Protein AF-0000000086706001 (afdb_homodimer)

Secondary structure (DSSP, 8-state):
------------------------EEEEEEEEEE-GGG-EEEEEEEEETTSS-EEEEEE-TTS-EEEEEEE--SSSEEEE-SSSEEEEEETTEEEEEEE-TTS-EEEEEEEEEE-/------------------------EEEEEEEEEE-GGG-EEEEEEEEETTSS-EEEEEE-TTS-EEEEEEE--SSSEEEE-SSSEEEEEETTEEEEEEE-TTS-EEEEEEEEEE-

Radius of gyration: 26.18 Å; Cα contacts (8 Å, |Δi|>4): 467; chains: 2; bounding box: 81×55×90 Å

Organism: NCBI:txid218936

Solvent-accessible surface area (backbone atoms only — not comparable to full-atom values): 13233 Å² total; per-residue (Å²): 132,80,82,79,78,77,78,78,79,78,78,79,78,74,79,64,79,71,74,77,78,77,72,36,58,39,80,51,67,78,43,52,24,42,24,59,95,75,38,47,36,39,40,20,52,35,28,36,70,84,67,64,46,47,33,32,43,38,28,43,73,86,63,54,72,42,57,17,40,56,41,86,56,93,76,66,44,32,24,33,53,83,71,48,46,34,46,39,36,46,93,64,31,32,36,30,36,31,48,45,97,87,71,45,80,38,79,74,42,47,72,21,34,56,111,133,78,82,80,80,76,78,79,80,76,77,79,77,74,79,65,81,70,74,76,77,76,72,38,58,39,80,51,67,78,43,50,23,43,24,60,95,74,38,46,35,38,39,19,52,34,30,35,70,82,68,66,46,46,33,32,42,39,26,43,75,87,63,53,73,42,59,19,42,56,40,86,56,92,75,65,44,31,25,34,52,85,71,48,46,34,44,38,37,47,91,65,30,32,35,30,36,30,48,43,97,85,72,45,79,40,80,74,42,46,73,20,33,56,112

InterPro domains:
  IPR018660 C-type lysozyme inhibitor [PF09864] (33-104)
  IPR036328 C-type lysozyme inhibitor superfamily [G3DSA:2.40.128.200] (28-114)
  IPR036328 C-type lysozyme inhibitor superfamily [SSF141488] (29-113)

Nearest PDB structures (foldseek):
  3k44-assembly1_A  TM=3.406E-01  e=3.104E-01  Drosophila melanogaster
  3q02-assembly3_B  TM=6.286E-01  e=2.304E+00  Homo sapiens
  3cvm-assembly2_B  TM=2.948E-01  e=2.499E-01  unclassified
  3r4l-assembly1_A  TM=5.088E-01  e=1.494E+00  Homo sapiens
  4ic0-assembly2_B  TM=5.027E-01  e=1.855E+00  Homo sapiens

Foldseek 3Di:
DPPPPPPPPPPPPPPPPPPPPDKDKDWFDWWWWAFPPRWIKIKTWMAIPVRPWIWIWIQGSVGDTDIFTWDDDDAATWTHPVAFKIWGDDDQWTFMWTQDPVRDIDTPTPTIGTD/DPPPPPPPPPPPPPPPPPPPPDKDKDWFDWWWWAFPPRWIKIKTWMAIPVRPWIWIWIQGSVGDTDIFTWDDDDAATWTHPVAFKIWGDDDQWTFMWTQDPVRDIDTPTPTIGTD

Sequence (230 aa):
MKPALLLLAGSALLAGCQPQDALTVQGGDPITYLCDQQAKVTVRYFSLSDDSLHFVKLTLPDGTPHTLPQVVSASGARFSDLQQLVWWNKGDGGFVEQLDDDGEWQILLDNCRQEMKPALLLLAGSALLAGCQPQDALTVQGGDPITYLCDQQAKVTVRYFSLSDDSLHFVKLTLPDGTPHTLPQVVSASGARFSDLQQLVWWNKGDGGFVEQLDDDGEWQILLDNCRQE

pLDDT: mean 88.94, std 17.05, range [42.41, 98.88]

Structure (mmCIF, N/CA/C/O backbone):
data_AF-0000000086706001-model_v1
#
loop_
_entity.id
_entity.type
_entity.pdbx_description
1 polymer 'C-type lysozyme inhibitor domain-containing protein'
#
loop_
_atom_site.group_PDB
_atom_site.id
_atom_site.type_symbol
_atom_site.label_atom_id
_atom_site.label_alt_id
_atom_site.label_comp_id
_atom_site.label_asym_id
_atom_site.label_entity_id
_atom_site.label_seq_id
_atom_site.pdbx_PDB_ins_code
_atom_site.Cartn_x
_atom_site.Cartn_y
_atom_site.Cartn_z
_atom_site.occupancy
_atom_site.B_iso_or_equiv
_atom_site.auth_seq_id
_atom_site.auth_comp_id
_atom_site.auth_asym_id
_atom_site.auth_atom_id
_atom_site.pdbx_PDB_model_num
ATOM 1 N N . MET A 1 1 ? 50.031 25.203 50.25 1 44.06 1 MET A N 1
ATOM 2 C CA . MET A 1 1 ? 49.156 24.219 49.625 1 44.06 1 MET A CA 1
ATOM 3 C C . MET A 1 1 ? 48.5 24.828 48.375 1 44.06 1 MET A C 1
ATOM 5 O O . MET A 1 1 ? 47.844 25.875 48.469 1 44.06 1 MET A O 1
ATOM 9 N N . LYS A 1 2 ? 49.219 24.734 47.219 1 57.81 2 LYS A N 1
ATOM 10 C CA . LYS A 1 2 ? 48.781 25.312 45.938 1 57.81 2 LYS A CA 1
ATOM 11 C C . LYS A 1 2 ? 47.406 24.828 45.562 1 57.81 2 LYS A C 1
ATOM 13 O O . LYS A 1 2 ? 47.062 23.656 45.719 1 57.81 2 LYS A O 1
ATOM 18 N N . PRO A 1 3 ? 46.375 25.734 45.438 1 59.19 3 PRO A N 1
ATOM 19 C CA . PRO A 1 3 ? 45 25.359 45.062 1 59.19 3 PRO A CA 1
ATOM 20 C C . PRO A 1 3 ? 44.969 24.609 43.719 1 59.19 3 PRO A C 1
ATOM 22 O O . PRO A 1 3 ? 45.75 24.906 42.812 1 59.19 3 PRO A O 1
ATOM 25 N N . ALA A 1 4 ? 44.781 23.219 43.719 1 57.34 4 ALA A N 1
ATOM 26 C CA . ALA A 1 4 ? 44.5 22.375 42.562 1 57.34 4 ALA A CA 1
ATOM 27 C C . ALA A 1 4 ? 43.281 22.875 41.781 1 57.34 4 ALA A C 1
ATOM 29 O O . ALA A 1 4 ? 42.188 23.047 42.375 1 57.34 4 ALA A O 1
ATOM 30 N N . LEU A 1 5 ? 43.5 23.797 40.844 1 55.88 5 LEU A N 1
ATOM 31 C CA . LEU A 1 5 ? 42.469 24.234 39.906 1 55.88 5 LEU A CA 1
ATOM 32 C C . LEU A 1 5 ? 41.844 23.047 39.188 1 55.88 5 LEU A C 1
ATOM 34 O O . LEU A 1 5 ? 42.531 22.297 38.5 1 55.88 5 LEU A O 1
ATOM 38 N N . LEU A 1 6 ? 40.875 22.391 39.781 1 53.28 6 LEU A N 1
ATOM 39 C CA . LEU A 1 6 ? 40.094 21.344 39.125 1 53.28 6 LEU A CA 1
ATOM 40 C C . LEU A 1 6 ? 39.438 21.891 37.844 1 53.28 6 LEU A C 1
ATOM 42 O O . LEU A 1 6 ? 38.625 22.812 37.906 1 53.28 6 LEU A O 1
ATOM 46 N N . LEU A 1 7 ? 40.094 21.781 36.719 1 53.25 7 LEU A N 1
ATOM 47 C CA . LEU A 1 7 ? 39.531 22.078 35.406 1 53.25 7 LEU A CA 1
ATOM 48 C C . LEU A 1 7 ? 38.312 21.219 35.125 1 53.25 7 LEU A C 1
ATOM 50 O O . LEU A 1 7 ? 38.375 19.984 35.156 1 53.25 7 LEU A O 1
ATOM 54 N N . LEU A 1 8 ? 37.094 21.719 35.469 1 54.72 8 LEU A N 1
ATOM 55 C CA . LEU A 1 8 ? 35.844 21.125 35.062 1 54.72 8 LEU A CA 1
ATOM 56 C C . LEU A 1 8 ? 35.688 21.109 33.562 1 54.72 8 LEU A C 1
ATOM 58 O O . LEU A 1 8 ? 35.594 22.172 32.906 1 54.72 8 LEU A O 1
ATOM 62 N N . ALA A 1 9 ? 36.219 20.125 32.812 1 54.41 9 ALA A N 1
ATOM 63 C CA . ALA A 1 9 ? 35.969 19.922 31.391 1 54.41 9 ALA A CA 1
ATOM 64 C C . ALA A 1 9 ? 34.469 19.719 31.109 1 54.41 9 ALA A C 1
ATOM 66 O O . ALA A 1 9 ? 33.875 18.781 31.625 1 54.41 9 ALA A O 1
ATOM 67 N N . GLY A 1 10 ? 33.625 20.766 30.812 1 50.59 10 GLY A N 1
ATOM 68 C CA . GLY A 1 10 ? 32.25 20.672 30.359 1 50.59 10 GLY A CA 1
ATOM 69 C C . GLY A 1 10 ? 32.094 19.859 29.094 1 50.59 10 GLY A C 1
ATOM 70 O O . GLY A 1 10 ? 32.719 20.156 28.062 1 50.59 10 GLY A O 1
ATOM 71 N N . SER A 1 11 ? 31.781 18.578 29.125 1 54 11 SER A N 1
ATOM 72 C CA . SER A 1 11 ? 31.453 17.766 27.953 1 54 11 SER A CA 1
ATOM 73 C C . SER A 1 11 ? 30.281 18.359 27.172 1 54 11 SER A C 1
ATOM 75 O O . SER A 1 11 ? 29.172 18.453 27.688 1 54 11 SER A O 1
ATOM 77 N N . ALA A 1 12 ? 30.453 19.234 26.141 1 52.34 12 ALA A N 1
ATOM 78 C CA . ALA A 1 12 ? 29.406 19.672 25.219 1 52.34 12 ALA A CA 1
ATOM 79 C C . ALA A 1 12 ? 28.734 18.469 24.562 1 52.34 12 ALA A C 1
ATOM 81 O O . ALA A 1 12 ? 29.375 17.734 23.797 1 52.34 12 ALA A O 1
ATOM 82 N N . LEU A 1 13 ? 27.688 17.891 25.125 1 51.66 13 LEU A N 1
ATOM 83 C CA . LEU A 1 13 ? 26.844 16.922 24.422 1 51.66 13 LEU A CA 1
ATOM 84 C C . LEU A 1 13 ? 26.312 17.516 23.109 1 51.66 13 LEU A C 1
ATOM 86 O O . LEU A 1 13 ? 25.516 18.453 23.125 1 51.66 13 LEU A O 1
ATOM 90 N N . LEU A 1 14 ? 27.062 17.547 22.062 1 50.88 14 LEU A N 1
ATOM 91 C CA . LEU A 1 14 ? 26.531 17.828 20.734 1 50.88 14 LEU A CA 1
ATOM 92 C C . LEU A 1 14 ? 25.281 17 20.453 1 50.88 14 LEU A C 1
ATOM 94 O O . LEU A 1 14 ? 25.344 15.773 20.375 1 50.88 14 LEU A O 1
ATOM 98 N N . ALA A 1 15 ? 24.078 17.406 20.891 1 51.91 15 ALA A N 1
ATOM 99 C CA . ALA A 1 15 ? 22.844 16.844 20.344 1 51.91 15 ALA A CA 1
ATOM 100 C C . ALA A 1 15 ? 22.922 16.734 18.812 1 51.91 15 ALA A C 1
ATOM 102 O O . ALA A 1 15 ? 22.766 17.719 18.109 1 51.91 15 ALA A O 1
ATOM 103 N N . GLY A 1 16 ? 23.812 15.961 18.266 1 47.72 16 GLY A N 1
ATOM 104 C CA . GLY A 1 16 ? 23.781 15.734 16.844 1 47.72 16 GLY A CA 1
ATOM 105 C C . GLY A 1 16 ? 22.391 15.477 16.297 1 47.72 16 GLY A C 1
ATOM 106 O O . GLY A 1 16 ? 21.547 14.93 17.016 1 47.72 16 GLY A O 1
ATOM 107 N N . CYS A 1 17 ? 21.75 16.297 15.547 1 49.5 17 CYS A N 1
ATOM 108 C CA . CYS A 1 17 ? 20.625 15.945 14.688 1 49.5 17 CYS A CA 1
ATOM 109 C C . CYS A 1 17 ? 20.75 14.508 14.203 1 49.5 17 CYS A C 1
ATOM 111 O O . CYS A 1 17 ? 21.641 14.188 13.406 1 49.5 17 CYS A O 1
ATOM 113 N N . GLN A 1 18 ? 20.516 13.453 14.953 1 50.72 18 GLN A N 1
ATOM 114 C CA . GLN A 1 18 ? 20.484 12.102 14.391 1 50.72 18 GLN A CA 1
ATOM 115 C C . GLN A 1 18 ? 19.625 12.047 13.133 1 50.72 18 GLN A C 1
ATOM 117 O O . GLN A 1 18 ? 18.453 12.453 13.156 1 50.72 18 GLN A O 1
ATOM 122 N N . PRO A 1 19 ? 20.219 12.055 11.953 1 52.72 19 PRO A N 1
ATOM 123 C CA . PRO A 1 19 ? 19.406 11.891 10.734 1 52.72 19 PRO A CA 1
ATOM 124 C C . PRO A 1 19 ? 18.297 10.859 10.898 1 52.72 19 PRO A C 1
ATOM 126 O O . PRO A 1 19 ? 18.516 9.805 11.508 1 52.72 19 PRO A O 1
ATOM 129 N N . GLN A 1 20 ? 17.031 11.242 11.062 1 61.53 20 GLN A N 1
ATOM 130 C CA . GLN A 1 20 ? 15.953 10.258 11.008 1 61.53 20 GLN A CA 1
ATOM 131 C C . GLN A 1 20 ? 16.266 9.156 10 1 61.53 20 GLN A C 1
ATOM 133 O O . GLN A 1 20 ? 16.656 9.445 8.859 1 61.53 20 GLN A O 1
ATOM 138 N N . ASP A 1 21 ? 16.625 7.957 10.5 1 76.25 21 ASP A N 1
ATOM 139 C CA . ASP A 1 21 ? 16.938 6.828 9.625 1 76.25 21 ASP A CA 1
ATOM 140 C C . ASP A 1 21 ? 15.992 6.797 8.43 1 76.25 21 ASP A C 1
ATOM 142 O O . ASP A 1 21 ? 14.773 6.961 8.578 1 76.25 21 ASP A O 1
ATOM 146 N N . ALA A 1 22 ? 16.547 6.734 7.223 1 91.25 22 ALA A N 1
ATOM 147 C CA . ALA A 1 22 ? 15.812 6.68 5.965 1 91.25 22 ALA A CA 1
ATOM 148 C C . ALA A 1 22 ? 14.875 5.477 5.93 1 91.25 22 ALA A C 1
ATOM 150 O O . ALA A 1 22 ? 15.195 4.414 6.465 1 91.25 22 ALA A O 1
ATOM 151 N N . LEU A 1 23 ? 13.695 5.676 5.531 1 97.12 23 LEU A N 1
ATOM 152 C CA . LEU A 1 23 ? 12.719 4.609 5.328 1 97.12 23 LEU A CA 1
ATOM 153 C C . LEU A 1 23 ? 13.227 3.588 4.316 1 97.12 23 LEU A C 1
ATOM 155 O O . LEU A 1 23 ? 13.672 3.957 3.229 1 97.12 23 LEU A O 1
ATOM 159 N N . THR A 1 24 ? 13.234 2.309 4.734 1 98 24 THR A N 1
ATOM 160 C CA . THR A 1 24 ? 13.711 1.264 3.838 1 98 24 THR A CA 1
ATOM 161 C C . THR A 1 24 ? 12.695 0.131 3.734 1 98 24 THR A C 1
ATOM 163 O O . THR A 1 24 ? 11.688 0.125 4.449 1 98 24 THR A O 1
ATOM 166 N N . VAL A 1 25 ? 12.969 -0.775 2.764 1 98.56 25 VAL A N 1
ATOM 167 C CA . VAL A 1 25 ? 12.148 -1.966 2.562 1 98.56 25 VAL A CA 1
ATOM 168 C C . VAL A 1 25 ? 12.844 -3.182 3.166 1 98.56 25 VAL A C 1
ATOM 170 O O . VAL A 1 25 ? 14.055 -3.344 3.023 1 98.56 25 VAL A O 1
ATOM 173 N N . GLN A 1 26 ? 12 -4 3.893 1 98.44 26 GLN A N 1
ATOM 174 C CA . GLN A 1 26 ? 12.484 -5.238 4.492 1 98.44 26 GLN A CA 1
ATOM 175 C C . GLN A 1 26 ? 11.75 -6.449 3.926 1 98.44 26 GLN A C 1
ATOM 177 O O . GLN A 1 26 ? 10.633 -6.328 3.426 1 98.44 26 GLN A O 1
ATOM 182 N N . GLY A 1 27 ? 12.461 -7.656 4.027 1 98.44 27 GLY A N 1
ATOM 183 C CA . GLY A 1 27 ? 11.852 -8.883 3.539 1 98.44 27 GLY A CA 1
ATOM 184 C C . GLY A 1 27 ? 12.109 -9.133 2.064 1 98.44 27 GLY A C 1
ATOM 185 O O . GLY A 1 27 ? 13.094 -8.648 1.506 1 98.44 27 GLY A O 1
ATOM 186 N N . GLY A 1 28 ? 11.289 -10.078 1.548 1 98.12 28 GLY A N 1
ATOM 187 C CA . GLY A 1 28 ? 11.359 -10.25 0.105 1 98.12 28 GLY A CA 1
ATOM 188 C C . GLY A 1 28 ? 11.836 -11.625 -0.313 1 98.12 28 GLY A C 1
ATOM 189 O O . GLY A 1 28 ? 12.031 -11.883 -1.503 1 98.12 28 GLY A O 1
ATOM 190 N N . ASP A 1 29 ? 12.109 -12.523 0.657 1 97.81 29 ASP A N 1
ATOM 191 C CA . ASP A 1 29 ? 12.438 -13.883 0.258 1 97.81 29 ASP A CA 1
ATOM 192 C C . ASP A 1 29 ? 11.258 -14.547 -0.447 1 97.81 29 ASP A C 1
ATOM 194 O O . ASP A 1 29 ? 10.125 -14.484 0.036 1 97.81 29 ASP A O 1
ATOM 198 N N . PRO A 1 30 ? 11.562 -15.188 -1.509 1 97.88 30 PRO A N 1
ATOM 199 C CA . PRO A 1 30 ? 10.453 -15.797 -2.246 1 97.88 30 PRO A CA 1
ATOM 200 C C . PRO A 1 30 ? 9.906 -17.047 -1.555 1 97.88 30 PRO A C 1
ATOM 202 O O . PRO A 1 30 ? 10.672 -17.859 -1.028 1 97.88 30 PRO A O 1
ATOM 205 N N . ILE A 1 31 ? 8.594 -17.188 -1.479 1 98.62 31 ILE A N 1
ATOM 206 C CA . ILE A 1 31 ? 7.875 -18.375 -1.042 1 98.62 31 ILE A CA 1
ATOM 207 C C . ILE A 1 31 ? 6.996 -18.891 -2.178 1 98.62 31 ILE A C 1
ATOM 209 O O . ILE A 1 31 ? 6.207 -18.141 -2.752 1 98.62 31 ILE A O 1
ATOM 213 N N . THR A 1 32 ? 7.16 -20.109 -2.504 1 98.62 32 THR A N 1
ATOM 214 C CA . THR A 1 32 ? 6.371 -20.703 -3.574 1 98.62 32 THR A CA 1
ATOM 215 C C . THR A 1 32 ? 5.227 -21.547 -3.002 1 98.62 32 THR A C 1
ATOM 217 O O . THR A 1 32 ? 5.41 -22.281 -2.029 1 98.62 32 THR A O 1
ATOM 220 N N . TYR A 1 33 ? 4.098 -21.359 -3.576 1 98.75 33 TYR A N 1
ATOM 221 C CA . TYR A 1 33 ? 2.902 -22.125 -3.238 1 98.75 33 TYR A CA 1
ATOM 222 C C . TYR A 1 33 ? 2.455 -22.984 -4.414 1 98.75 33 TYR A C 1
ATOM 224 O O . TYR A 1 33 ? 2.475 -22.531 -5.562 1 98.75 33 TYR A O 1
ATOM 232 N N . LEU A 1 34 ? 2.086 -24.172 -4.105 1 98.81 34 LEU A N 1
ATOM 233 C CA . LEU A 1 34 ? 1.44 -25.031 -5.082 1 98.81 34 LEU A CA 1
ATOM 234 C C . LEU A 1 34 ? -0.075 -25.016 -4.906 1 98.81 34 LEU A C 1
ATOM 236 O O . LEU A 1 34 ? -0.577 -25.203 -3.793 1 98.81 34 LEU A O 1
ATOM 240 N N . CYS A 1 35 ? -0.681 -24.781 -6.066 1 98.75 35 CYS A N 1
ATOM 241 C CA . CYS A 1 35 ? -2.135 -24.672 -6.062 1 98.75 35 CYS A CA 1
ATOM 242 C C . CYS A 1 35 ? -2.779 -25.812 -6.84 1 98.75 35 CYS A C 1
ATOM 244 O O . CYS A 1 35 ? -2.086 -26.719 -7.309 1 98.75 35 CYS A O 1
ATOM 246 N N . ASP A 1 36 ? -4.109 -25.734 -6.902 1 98.38 36 ASP A N 1
ATOM 247 C CA . ASP A 1 36 ? -4.82 -26.719 -7.719 1 98.38 36 ASP A CA 1
ATOM 248 C C . ASP A 1 36 ? -4.285 -26.719 -9.148 1 98.38 36 ASP A C 1
ATOM 250 O O . ASP A 1 36 ? -3.779 -25.719 -9.641 1 98.38 36 ASP A O 1
ATOM 254 N N . GLN A 1 37 ? -4.359 -27.922 -9.797 1 96.56 37 GLN A N 1
ATOM 255 C CA . GLN A 1 37 ? -3.955 -28.141 -11.18 1 96.56 37 GLN A CA 1
ATOM 256 C C . GLN A 1 37 ? -2.465 -27.859 -11.367 1 96.56 37 GLN A C 1
ATOM 258 O O . GLN A 1 37 ? -2.039 -27.406 -12.43 1 96.56 37 GLN A O 1
ATOM 263 N N . GLN A 1 38 ? -1.726 -27.875 -10.312 1 97.06 38 GLN A N 1
ATOM 264 C CA . GLN A 1 38 ? -0.269 -27.781 -10.289 1 97.06 38 GLN A CA 1
ATOM 265 C C . GLN A 1 38 ? 0.203 -26.375 -10.625 1 97.06 38 GLN A C 1
ATOM 267 O O . GLN A 1 38 ? 1.362 -26.172 -10.992 1 97.06 38 GLN A O 1
ATOM 272 N N . ALA A 1 39 ? -0.702 -25.469 -10.477 1 98 39 ALA A N 1
ATOM 273 C CA . ALA A 1 39 ? -0.297 -24.078 -10.68 1 98 39 ALA A CA 1
ATOM 274 C C . ALA A 1 39 ? 0.607 -23.594 -9.547 1 98 39 ALA A C 1
ATOM 276 O O . ALA A 1 39 ? 0.439 -24 -8.398 1 98 39 ALA A O 1
ATOM 277 N N . LYS A 1 40 ? 1.575 -22.719 -9.898 1 98.12 40 LYS A N 1
ATOM 278 C CA . LYS A 1 40 ? 2.488 -22.172 -8.898 1 98.12 40 LYS A CA 1
ATOM 279 C C . LYS A 1 40 ? 2.342 -20.656 -8.773 1 98.12 40 LYS A C 1
ATOM 281 O O . LYS A 1 40 ? 2.186 -19.969 -9.781 1 98.12 40 LYS A O 1
ATOM 286 N N . VAL A 1 41 ? 2.299 -20.266 -7.559 1 98.06 41 VAL A N 1
ATOM 287 C CA . VAL A 1 41 ? 2.389 -18.828 -7.281 1 98.06 41 VAL A CA 1
ATOM 288 C C . VAL A 1 41 ? 3.58 -18.547 -6.367 1 98.06 41 VAL A C 1
ATOM 290 O O . VAL A 1 41 ? 3.85 -19.328 -5.441 1 98.06 41 VAL A O 1
ATOM 293 N N . THR A 1 42 ? 4.328 -17.547 -6.703 1 98.56 42 THR A N 1
ATOM 294 C CA . THR A 1 42 ? 5.414 -17.109 -5.836 1 98.56 42 THR A CA 1
ATOM 295 C C . THR A 1 42 ? 5.066 -15.781 -5.172 1 98.56 42 THR A C 1
ATOM 297 O O . THR A 1 42 ? 4.598 -14.852 -5.836 1 98.56 42 THR A O 1
ATOM 300 N N . VAL A 1 43 ? 5.219 -15.75 -3.846 1 98.75 43 VAL A N 1
ATOM 301 C CA . VAL A 1 43 ? 4.906 -14.547 -3.078 1 98.75 43 VAL A CA 1
ATOM 302 C C . VAL A 1 43 ? 6.148 -14.078 -2.32 1 98.75 43 VAL A C 1
ATOM 304 O O . VAL A 1 43 ? 6.832 -14.883 -1.682 1 98.75 43 VAL A O 1
ATOM 307 N N . ARG A 1 44 ? 6.461 -12.812 -2.455 1 98.75 44 ARG A N 1
ATOM 308 C CA . ARG A 1 44 ? 7.465 -12.148 -1.632 1 98.75 44 ARG A CA 1
ATOM 309 C C . ARG A 1 44 ? 6.824 -11.141 -0.687 1 98.75 44 ARG A C 1
ATOM 311 O O . ARG A 1 44 ? 6.137 -10.219 -1.13 1 98.75 44 ARG A O 1
ATOM 318 N N . TYR A 1 45 ? 7.023 -11.391 0.568 1 98.69 45 TYR A N 1
ATOM 319 C CA . TYR A 1 45 ? 6.445 -10.531 1.597 1 98.69 45 TYR A CA 1
ATOM 320 C C . TYR A 1 45 ? 7.422 -9.438 2.004 1 98.69 45 TYR A C 1
ATOM 322 O O . TYR A 1 45 ? 8.586 -9.711 2.293 1 98.69 45 TYR A O 1
ATOM 330 N N . PHE A 1 46 ? 6.859 -8.18 2.018 1 98.81 46 PHE A N 1
ATOM 331 C CA . PHE A 1 46 ? 7.676 -7.027 2.371 1 98.81 46 PHE A CA 1
ATOM 332 C C . PHE A 1 46 ? 7 -6.195 3.455 1 98.81 46 PHE A C 1
ATOM 334 O O . PHE A 1 46 ? 5.789 -6.309 3.664 1 98.81 46 PHE A O 1
ATOM 341 N N . SER A 1 47 ? 7.809 -5.426 4.105 1 98.69 47 SER A N 1
ATOM 342 C CA . SER A 1 47 ? 7.336 -4.348 4.969 1 98.69 47 SER A CA 1
ATOM 343 C C . SER A 1 47 ? 8.266 -3.141 4.902 1 98.69 47 SER A C 1
ATOM 345 O O . SER A 1 47 ? 9.438 -3.268 4.535 1 98.69 47 SER A O 1
ATOM 347 N N . LEU A 1 48 ? 7.703 -1.983 5.16 1 98.56 48 LEU A N 1
ATOM 348 C CA . LEU A 1 48 ? 8.57 -0.844 5.445 1 98.56 48 LEU A CA 1
ATOM 349 C C . LEU A 1 48 ? 9.297 -1.03 6.77 1 98.56 48 LEU A C 1
ATOM 351 O O . LEU A 1 48 ? 8.797 -1.717 7.664 1 98.56 48 LEU A O 1
ATOM 355 N N . SER A 1 49 ? 10.438 -0.357 6.938 1 98.19 49 SER A N 1
ATOM 356 C CA . SER A 1 49 ? 11.305 -0.535 8.094 1 98.19 49 SER A CA 1
ATOM 357 C C . SER A 1 49 ? 10.625 -0.061 9.375 1 98.19 49 SER A C 1
ATOM 359 O O . SER A 1 49 ? 10.984 -0.496 10.469 1 98.19 49 SER A O 1
ATOM 361 N N . ASP A 1 50 ? 9.656 0.856 9.289 1 97.69 50 ASP A N 1
ATOM 362 C CA . ASP A 1 50 ? 8.953 1.348 10.469 1 97.69 50 ASP A CA 1
ATOM 363 C C . ASP A 1 50 ? 7.656 0.58 10.703 1 97.69 50 ASP A C 1
ATOM 365 O O . ASP A 1 50 ? 6.844 0.966 11.547 1 97.69 50 ASP A O 1
ATOM 369 N N . ASP A 1 51 ? 7.363 -0.486 9.945 1 97.88 51 ASP A N 1
ATOM 370 C CA . ASP A 1 51 ? 6.258 -1.432 10.07 1 97.88 51 ASP A CA 1
ATOM 371 C C . ASP A 1 51 ? 4.926 -0.764 9.742 1 97.88 51 ASP A C 1
ATOM 373 O O . ASP A 1 51 ? 3.867 -1.24 10.156 1 97.88 51 ASP A O 1
ATOM 377 N N . SER A 1 52 ? 4.902 0.362 9.016 1 97.38 52 SER A N 1
ATOM 378 C CA . SER A 1 52 ? 3.682 1.128 8.789 1 97.38 52 SER A CA 1
ATOM 379 C C . SER A 1 52 ? 2.945 0.635 7.547 1 97.38 52 SER A C 1
ATOM 381 O O . SER A 1 52 ? 1.781 0.979 7.332 1 97.38 52 SER A O 1
ATOM 383 N N . LEU A 1 53 ? 3.582 -0.171 6.754 1 98.25 53 LEU A N 1
ATOM 384 C CA . LEU A 1 53 ? 2.986 -0.71 5.535 1 98.25 53 LEU A CA 1
ATOM 385 C C . LEU A 1 53 ? 3.59 -2.066 5.191 1 98.25 53 LEU A C 1
ATOM 387 O O . LEU A 1 53 ? 4.812 -2.211 5.141 1 98.25 53 LEU A O 1
ATOM 391 N N . HIS A 1 54 ? 2.715 -3.025 5.004 1 98.56 54 HIS A N 1
ATOM 392 C CA . HIS A 1 54 ? 3.061 -4.344 4.48 1 98.56 54 HIS A CA 1
ATOM 393 C C . HIS A 1 54 ? 2.518 -4.535 3.07 1 98.56 54 HIS A C 1
ATOM 395 O O . HIS A 1 54 ? 1.46 -4.004 2.729 1 98.56 54 HIS A O 1
ATOM 401 N N . PHE A 1 55 ? 3.275 -5.227 2.256 1 98.75 55 PHE A N 1
ATOM 402 C CA . PHE A 1 55 ? 2.842 -5.527 0.897 1 98.75 55 PHE A CA 1
ATOM 403 C C . PHE A 1 55 ? 3.504 -6.801 0.387 1 98.75 55 PHE A C 1
ATOM 405 O O . PHE A 1 55 ? 4.418 -7.328 1.022 1 98.75 55 PHE A O 1
ATOM 412 N N . VAL A 1 56 ? 2.984 -7.297 -0.738 1 98.88 56 VAL A N 1
ATOM 413 C CA . VAL A 1 56 ? 3.6 -8.469 -1.356 1 98.88 56 VAL A CA 1
ATOM 414 C C . VAL A 1 56 ? 3.855 -8.195 -2.838 1 98.88 56 VAL A C 1
ATOM 416 O O . VAL A 1 56 ? 3.219 -7.324 -3.434 1 98.88 56 VAL A O 1
ATOM 419 N N . LYS A 1 57 ? 4.844 -8.82 -3.357 1 98.62 57 LYS A N 1
ATOM 420 C CA . LYS A 1 57 ? 4.922 -9.086 -4.793 1 98.62 57 LYS A CA 1
ATOM 421 C C . LYS A 1 57 ? 4.453 -10.5 -5.113 1 98.62 57 LYS A C 1
ATOM 423 O O . LYS A 1 57 ? 5.074 -11.477 -4.695 1 98.62 57 LYS A O 1
ATOM 428 N N . LEU A 1 58 ? 3.342 -10.555 -5.812 1 98.75 58 LEU A N 1
ATOM 429 C CA . LEU A 1 58 ? 2.701 -11.797 -6.223 1 98.75 58 LEU A CA 1
ATOM 430 C C . LEU A 1 58 ? 3.018 -12.117 -7.684 1 98.75 58 LEU A C 1
ATOM 432 O O . LEU A 1 58 ? 2.721 -11.32 -8.57 1 98.75 58 LEU A O 1
ATOM 436 N N . THR A 1 59 ? 3.672 -13.219 -7.941 1 98.38 59 THR A N 1
ATOM 437 C CA . THR A 1 59 ? 3.92 -13.68 -9.305 1 98.38 59 THR A CA 1
ATOM 438 C C . THR A 1 59 ? 3.006 -14.852 -9.648 1 98.38 59 THR A C 1
ATOM 440 O O . THR A 1 59 ? 3.08 -15.906 -9.023 1 98.38 59 THR A O 1
ATOM 443 N N . LEU A 1 60 ? 2.199 -14.594 -10.664 1 97.75 60 LEU A N 1
ATOM 444 C CA . LEU A 1 60 ? 1.242 -15.602 -11.102 1 97.75 60 LEU A CA 1
ATOM 445 C C . LEU A 1 60 ? 1.908 -16.609 -12.031 1 97.75 60 LEU A C 1
ATOM 447 O O . LEU A 1 60 ? 3.076 -16.453 -12.398 1 97.75 60 LEU A O 1
ATOM 451 N N . PRO A 1 61 ? 1.168 -17.672 -12.359 1 97.5 61 PRO A N 1
ATOM 452 C CA . PRO A 1 61 ? 1.766 -18.719 -13.188 1 97.5 61 PRO A CA 1
ATOM 453 C C . PRO A 1 61 ? 2.277 -18.203 -14.531 1 97.5 61 PRO A C 1
ATOM 455 O O . PRO A 1 61 ? 3.234 -18.75 -15.086 1 97.5 61 PRO A O 1
ATOM 458 N N . ASP A 1 62 ? 1.729 -17.125 -15.016 1 95.62 62 ASP A N 1
ATOM 459 C CA . ASP A 1 62 ? 2.143 -16.578 -16.297 1 95.62 62 ASP A CA 1
ATOM 460 C C . ASP A 1 62 ? 3.398 -15.719 -16.156 1 95.62 62 ASP A C 1
ATOM 462 O O . ASP A 1 62 ? 3.898 -15.164 -17.141 1 95.62 62 ASP A O 1
ATOM 466 N N . GLY A 1 63 ? 3.852 -15.523 -14.984 1 95.81 63 GLY A N 1
ATOM 467 C CA . GLY A 1 63 ? 5.098 -14.82 -14.742 1 95.81 63 GLY A CA 1
ATOM 468 C C . GLY A 1 63 ? 4.898 -13.352 -14.422 1 95.81 63 GLY A C 1
ATOM 469 O O . GLY A 1 63 ? 5.855 -12.648 -14.094 1 95.81 63 GLY A O 1
ATOM 470 N N . THR A 1 64 ? 3.666 -12.898 -14.43 1 91.88 64 THR A N 1
ATOM 471 C CA . THR A 1 64 ? 3.395 -11.477 -14.227 1 91.88 64 THR A CA 1
ATOM 472 C C . THR A 1 64 ? 3.453 -11.125 -12.742 1 91.88 64 THR A C 1
ATOM 474 O O . THR A 1 64 ? 2.729 -11.703 -11.93 1 91.88 64 THR A O 1
ATOM 477 N N . PRO A 1 65 ? 4.297 -10.18 -12.398 1 95.31 65 PRO A N 1
ATOM 478 C CA . PRO A 1 65 ? 4.312 -9.75 -11 1 95.31 65 PRO A CA 1
ATOM 479 C C . PRO A 1 65 ? 3.277 -8.664 -10.703 1 95.31 65 PRO A C 1
ATOM 481 O O . PRO A 1 65 ? 3.027 -7.797 -11.547 1 95.31 65 PRO A O 1
ATOM 484 N N . HIS A 1 66 ? 2.701 -8.758 -9.539 1 97.94 66 HIS A N 1
ATOM 485 C CA . HIS A 1 66 ? 1.775 -7.762 -9.008 1 97.94 66 HIS A CA 1
ATOM 486 C C . HIS A 1 66 ? 2.178 -7.328 -7.598 1 97.94 66 HIS A C 1
ATOM 488 O O . HIS A 1 66 ? 2.418 -8.172 -6.73 1 97.94 66 HIS A O 1
ATOM 494 N N . THR A 1 67 ? 2.311 -6.008 -7.367 1 98.5 67 THR A N 1
ATOM 495 C CA . THR A 1 67 ? 2.539 -5.488 -6.02 1 98.5 67 THR A CA 1
ATOM 496 C C . THR A 1 67 ? 1.218 -5.137 -5.344 1 98.5 67 THR A C 1
ATOM 498 O O . THR A 1 67 ? 0.428 -4.359 -5.883 1 98.5 67 THR A O 1
ATOM 501 N N . LEU A 1 68 ? 0.953 -5.758 -4.23 1 98.69 68 LEU A N 1
ATOM 502 C CA . LEU A 1 68 ? -0.315 -5.621 -3.521 1 98.69 68 LEU A CA 1
ATOM 503 C C . LEU A 1 68 ? -0.086 -5.184 -2.078 1 98.69 68 LEU A C 1
ATOM 505 O O . LEU A 1 68 ? 0.508 -5.922 -1.289 1 98.69 68 LEU A O 1
ATOM 509 N N . PRO A 1 69 ? -0.578 -3.986 -1.701 1 98.5 69 PRO A N 1
ATOM 510 C CA . PRO A 1 69 ? -0.525 -3.621 -0.284 1 98.5 69 PRO A CA 1
ATOM 511 C C . PRO A 1 69 ? -1.486 -4.441 0.573 1 98.5 69 PRO A C 1
ATOM 513 O O . PRO A 1 69 ? -2.492 -4.945 0.067 1 98.5 69 PRO A O 1
ATOM 516 N N . GLN A 1 70 ? -1.061 -4.578 1.863 1 97.81 70 GLN A N 1
ATOM 517 C CA . GLN A 1 70 ? -1.943 -5.254 2.807 1 97.81 70 GLN A CA 1
ATOM 518 C C . GLN A 1 70 ? -3.176 -4.406 3.111 1 97.81 70 GLN A C 1
ATOM 520 O O . GLN A 1 70 ? -3.074 -3.191 3.285 1 97.81 70 GLN A O 1
ATOM 525 N N . VAL A 1 71 ? -4.316 -5.062 3.08 1 95.81 71 VAL A N 1
ATOM 526 C CA . VAL A 1 71 ? -5.574 -4.426 3.459 1 95.81 71 VAL A CA 1
ATOM 527 C C . VAL A 1 71 ? -6.211 -5.188 4.617 1 95.81 71 VAL A C 1
ATOM 529 O O . VAL A 1 71 ? -5.75 -6.27 4.984 1 95.81 71 VAL A O 1
ATOM 532 N N . VAL A 1 72 ? -7.191 -4.527 5.199 1 92.62 72 VAL A N 1
ATOM 533 C CA . VAL A 1 72 ? -7.848 -5.082 6.379 1 92.62 72 VAL A CA 1
ATOM 534 C C . VAL A 1 72 ? -8.414 -6.461 6.055 1 92.62 72 VAL A C 1
ATOM 536 O O . VAL A 1 72 ? -8.977 -6.672 4.977 1 92.62 72 VAL A O 1
ATOM 539 N N . SER A 1 73 ? -8.328 -7.277 6.988 1 94.12 73 SER A N 1
ATOM 540 C CA . SER A 1 73 ? -8.883 -8.625 6.879 1 94.12 73 SER A CA 1
ATOM 541 C C . SER A 1 73 ? -9.461 -9.094 8.211 1 94.12 73 SER A C 1
ATOM 543 O O . SER A 1 73 ? -9.125 -8.555 9.266 1 94.12 73 SER A O 1
ATOM 545 N N . ALA A 1 74 ? -10.445 -9.961 8.164 1 88.44 74 ALA A N 1
ATOM 546 C CA . ALA A 1 74 ? -11 -10.531 9.391 1 88.44 74 ALA A CA 1
ATOM 547 C C . ALA A 1 74 ? -10.062 -11.578 9.984 1 88.44 74 ALA A C 1
ATOM 549 O O . ALA A 1 74 ? -9.68 -11.492 11.156 1 88.44 74 ALA A O 1
ATOM 550 N N . SER A 1 75 ? -9.844 -12.609 9.219 1 93.19 75 SER A N 1
ATOM 551 C CA . SER A 1 75 ? -8.93 -13.68 9.594 1 93.19 75 SER A CA 1
ATOM 552 C C . SER A 1 75 ? -7.816 -13.836 8.562 1 93.19 75 SER A C 1
ATOM 554 O O . SER A 1 75 ? -8.039 -13.656 7.367 1 93.19 75 SER A O 1
ATOM 556 N N . GLY A 1 76 ? -6.5 -14.047 9.078 1 96.5 76 GLY A N 1
ATOM 557 C CA . GLY A 1 76 ? -5.371 -14.141 8.164 1 96.5 76 GLY A CA 1
ATOM 558 C C . GLY A 1 76 ? -4.895 -12.781 7.672 1 96.5 76 GLY A C 1
ATOM 559 O O . GLY A 1 76 ? -4.992 -11.789 8.391 1 96.5 76 GLY A O 1
ATOM 560 N N . ALA A 1 77 ? -4.297 -12.852 6.445 1 98.25 77 ALA A N 1
ATOM 561 C CA . ALA A 1 77 ? -3.84 -11.625 5.801 1 98.25 77 ALA A CA 1
ATOM 562 C C . ALA A 1 77 ? -4.379 -11.516 4.375 1 98.25 77 ALA A C 1
ATOM 564 O O . ALA A 1 77 ? -4.551 -12.531 3.695 1 98.25 77 ALA A O 1
ATOM 565 N N . ARG A 1 78 ? -4.691 -10.305 4.027 1 98 78 ARG A N 1
ATOM 566 C CA . ARG A 1 78 ? -5.203 -9.992 2.695 1 98 78 ARG A CA 1
ATOM 567 C C . ARG A 1 78 ? -4.371 -8.898 2.037 1 98 78 ARG A C 1
ATOM 569 O O . ARG A 1 78 ? -4.031 -7.895 2.676 1 98 78 ARG A O 1
ATOM 576 N N . PHE A 1 79 ? -3.936 -9.117 0.815 1 98.5 79 PHE A N 1
ATOM 577 C CA . PHE A 1 79 ? -3.188 -8.148 0.025 1 98.5 79 PHE A CA 1
ATOM 578 C C . PHE A 1 79 ? -3.896 -7.859 -1.293 1 98.5 79 PHE A C 1
ATOM 580 O O . PHE A 1 79 ? -4.246 -8.781 -2.029 1 98.5 79 PHE A O 1
ATOM 587 N N . SER A 1 80 ? -4.078 -6.512 -1.602 1 97.62 80 SER A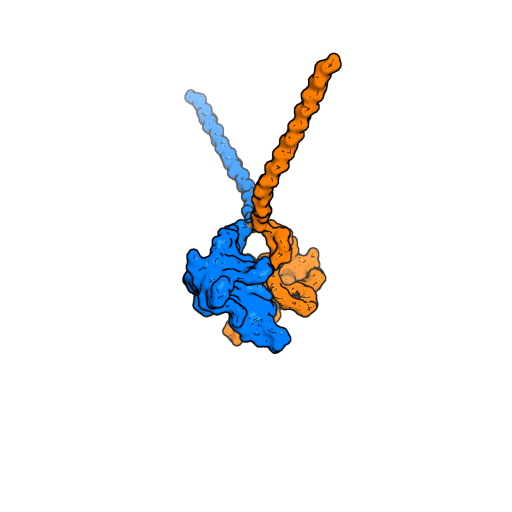 N 1
ATOM 588 C CA . SER A 1 80 ? -4.891 -6.191 -2.77 1 97.62 80 SER A CA 1
ATOM 589 C C . SER A 1 80 ? -4.523 -4.828 -3.342 1 97.62 80 SER A C 1
ATOM 591 O O . SER A 1 80 ? -4.242 -3.889 -2.592 1 97.62 80 SER A O 1
ATOM 593 N N . ASP A 1 81 ? -4.562 -4.723 -4.637 1 93.44 81 ASP A N 1
ATOM 594 C CA . ASP A 1 81 ? -4.465 -3.412 -5.27 1 93.44 81 ASP A CA 1
ATOM 595 C C . ASP A 1 81 ? -5.84 -2.76 -5.395 1 93.44 81 ASP A C 1
ATOM 597 O O . ASP A 1 81 ? -5.965 -1.662 -5.941 1 93.44 81 ASP A O 1
ATOM 601 N N . LEU A 1 82 ? -6.816 -3.396 -4.953 1 83.75 82 LEU A N 1
ATOM 602 C CA . LEU A 1 82 ? -8.219 -2.988 -4.922 1 83.75 82 LEU A CA 1
ATOM 603 C C . LEU A 1 82 ? -8.758 -2.812 -6.336 1 83.75 82 LEU A C 1
ATOM 605 O O . LEU A 1 82 ? -9.836 -2.246 -6.523 1 83.75 82 LEU A O 1
ATOM 609 N N . GLN A 1 83 ? -8.125 -3.314 -7.359 1 89.38 83 GLN A N 1
ATOM 610 C CA . GLN A 1 83 ? -8.555 -3.164 -8.742 1 89.38 83 GLN A CA 1
ATOM 611 C C . GLN A 1 83 ? -8.688 -4.52 -9.43 1 89.38 83 GLN A C 1
ATOM 613 O O . GLN A 1 83 ? -9.688 -4.789 -10.109 1 89.38 83 GLN A O 1
ATOM 618 N N . GLN A 1 84 ? -7.746 -5.359 -9.18 1 92.69 84 GLN A N 1
ATOM 619 C CA . GLN A 1 84 ? -7.715 -6.512 -10.07 1 92.69 84 GLN A CA 1
ATOM 620 C C . GLN A 1 84 ? -7.438 -7.797 -9.297 1 92.69 84 GLN A C 1
ATOM 622 O O . GLN A 1 84 ? -7.914 -8.867 -9.672 1 92.69 84 GLN A O 1
ATOM 627 N N . LEU A 1 85 ? -6.684 -7.746 -8.234 1 96.75 85 LEU A N 1
ATOM 628 C CA . LEU A 1 85 ? -6.148 -8.969 -7.648 1 96.75 85 LEU A CA 1
ATOM 629 C C . LEU A 1 85 ? -6.168 -8.891 -6.125 1 96.75 85 LEU A C 1
ATOM 631 O O . LEU A 1 85 ? -5.918 -7.832 -5.547 1 96.75 85 LEU A O 1
ATOM 635 N N . VAL A 1 86 ? -6.484 -10.031 -5.547 1 97.81 86 VAL A N 1
ATOM 636 C CA . VAL A 1 86 ? -6.344 -10.211 -4.105 1 97.81 86 VAL A CA 1
ATOM 637 C C . VAL A 1 86 ? -5.574 -11.492 -3.812 1 97.81 86 VAL A C 1
ATOM 639 O O . VAL A 1 86 ? -5.875 -12.547 -4.383 1 97.81 86 VAL A O 1
ATOM 642 N N . TRP A 1 87 ? -4.566 -11.422 -2.945 1 98.62 87 TRP A N 1
ATOM 643 C CA . TRP A 1 87 ? -3.922 -12.578 -2.332 1 98.62 87 TRP A CA 1
ATOM 644 C C . TRP A 1 87 ? -4.379 -12.758 -0.889 1 98.62 87 TRP A C 1
ATOM 646 O O . TRP A 1 87 ? -4.137 -11.891 -0.043 1 98.62 87 TRP A O 1
ATOM 656 N N . TRP A 1 88 ? -5.09 -13.883 -0.627 1 98.5 88 TRP A N 1
ATOM 657 C CA . TRP A 1 88 ? -5.469 -14.273 0.727 1 98.5 88 TRP A CA 1
ATOM 658 C C . TRP A 1 88 ? -4.477 -15.281 1.296 1 98.5 88 TRP A C 1
ATOM 660 O O . TRP A 1 88 ? -4.145 -16.281 0.641 1 98.5 88 TRP A O 1
ATOM 670 N N . ASN A 1 89 ? -4.016 -14.984 2.51 1 98.62 89 ASN A N 1
ATOM 671 C CA . ASN A 1 89 ? -3.045 -15.867 3.143 1 98.62 89 ASN A CA 1
ATOM 6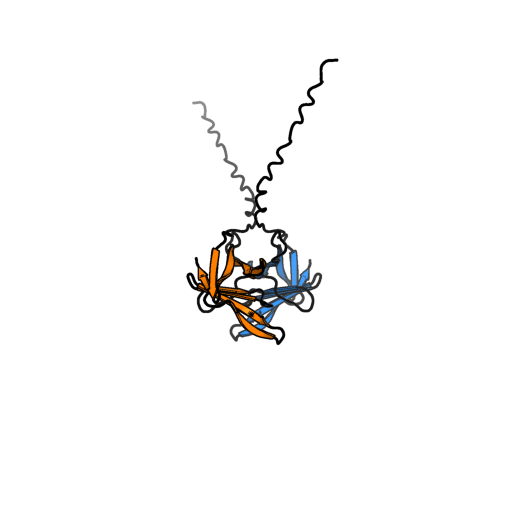72 C C . ASN A 1 89 ? -3.455 -16.234 4.566 1 98.62 89 ASN A C 1
ATOM 674 O O . ASN A 1 89 ? -3.85 -15.352 5.344 1 98.62 89 ASN A O 1
ATOM 678 N N . LYS A 1 90 ? -3.49 -17.422 4.953 1 97.62 90 LYS A N 1
ATOM 679 C CA . LYS A 1 90 ? -3.668 -17.922 6.312 1 97.62 90 LYS A CA 1
ATOM 680 C C . LYS A 1 90 ? -2.738 -19.094 6.59 1 97.62 90 LYS A C 1
ATOM 682 O O . LYS A 1 90 ? -2.861 -20.156 5.969 1 97.62 90 LYS A O 1
ATOM 687 N N . GLY A 1 91 ? -1.841 -18.844 7.617 1 96.62 91 GLY A N 1
ATOM 688 C CA . GLY A 1 91 ? -0.838 -19.875 7.848 1 96.62 91 GLY A CA 1
ATOM 689 C C . GLY A 1 91 ? 0.014 -20.172 6.625 1 96.62 91 GLY A C 1
ATOM 690 O O . GLY A 1 91 ? 0.593 -19.25 6.035 1 96.62 91 GLY A O 1
ATOM 691 N N . ASP A 1 92 ? 0.118 -21.516 6.219 1 98 92 ASP A N 1
ATOM 692 C CA . ASP A 1 92 ? 0.932 -21.922 5.074 1 98 92 ASP A CA 1
ATOM 693 C C . ASP A 1 92 ? 0.089 -22 3.803 1 98 92 ASP A C 1
ATOM 695 O O . ASP A 1 92 ? 0.536 -22.547 2.791 1 98 92 ASP A O 1
ATOM 699 N N . GLY A 1 93 ? -1.107 -21.484 3.799 1 98.5 93 GLY A N 1
ATOM 700 C CA . GLY A 1 93 ? -2.01 -21.562 2.662 1 98.5 93 GLY A CA 1
ATOM 701 C C . GLY A 1 93 ? -2.504 -20.219 2.188 1 98.5 93 GLY A C 1
ATOM 702 O O . GLY A 1 93 ? -2.23 -19.188 2.818 1 98.5 93 GLY A O 1
ATOM 703 N N . GLY A 1 94 ? -3.156 -20.297 0.992 1 98.56 94 GLY A N 1
ATOM 704 C CA . GLY A 1 94 ? -3.756 -19.094 0.44 1 98.56 94 GLY A CA 1
ATOM 705 C C . GLY A 1 94 ? -4.52 -19.344 -0.848 1 98.56 94 GLY A C 1
ATOM 706 O O . GLY A 1 94 ? -4.621 -20.484 -1.305 1 98.56 94 GLY A O 1
ATOM 707 N N . PHE A 1 95 ? -5.027 -18.297 -1.396 1 98.69 95 PHE A N 1
ATOM 708 C CA . PHE A 1 95 ? -5.664 -18.328 -2.707 1 98.69 95 PHE A CA 1
ATOM 709 C C . PHE A 1 95 ? -5.707 -16.938 -3.322 1 98.69 95 PHE A C 1
ATOM 711 O O . PHE A 1 95 ? -5.523 -15.938 -2.625 1 98.69 95 PHE A O 1
ATOM 718 N N . VAL A 1 96 ? -5.93 -16.922 -4.617 1 98.44 96 VAL A N 1
ATOM 719 C CA . VAL A 1 96 ? -5.953 -15.672 -5.371 1 98.44 96 VAL A CA 1
ATOM 720 C C . VAL A 1 96 ? -7.363 -15.414 -5.902 1 98.44 96 VAL A C 1
ATOM 722 O O . VAL A 1 96 ? -7.988 -16.297 -6.48 1 98.44 96 VAL A O 1
ATOM 725 N N . GLU A 1 97 ? -7.832 -14.219 -5.641 1 98.19 97 GLU A N 1
ATOM 726 C CA . GLU A 1 97 ? -9.039 -13.734 -6.297 1 98.19 97 GLU A CA 1
ATOM 727 C C . GLU A 1 97 ? -8.711 -12.688 -7.363 1 9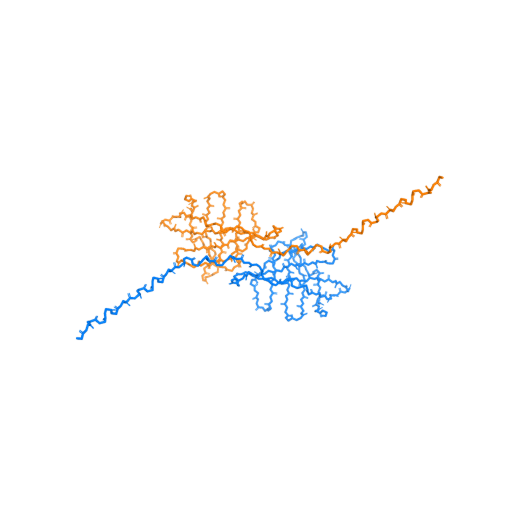8.19 97 GLU A C 1
ATOM 729 O O . GLU A 1 97 ? -7.77 -11.906 -7.203 1 98.19 97 GLU A O 1
ATOM 734 N N . GLN A 1 98 ? -9.547 -12.688 -8.406 1 97 98 GLN A N 1
ATOM 735 C CA . GLN A 1 98 ? -9.391 -11.719 -9.477 1 97 98 GLN A CA 1
ATOM 736 C C . GLN A 1 98 ? -10.734 -11.141 -9.898 1 97 98 GLN A C 1
ATOM 738 O O . GLN A 1 98 ? -11.727 -11.867 -9.977 1 97 98 GLN A O 1
ATOM 743 N N . LEU A 1 99 ? -10.68 -9.82 -10.156 1 94.88 99 LEU A N 1
ATOM 744 C CA . LEU A 1 99 ? -11.844 -9.172 -10.742 1 94.88 99 LEU A CA 1
ATOM 745 C C . LEU A 1 99 ? -11.961 -9.492 -12.234 1 94.88 99 LEU A C 1
ATOM 747 O O . LEU A 1 99 ? -11.023 -9.25 -12.992 1 94.88 99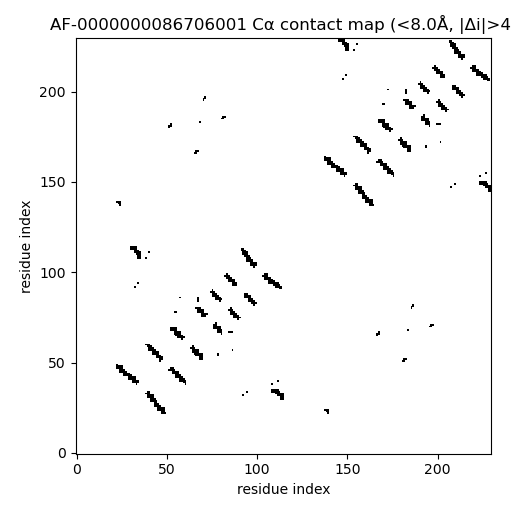 LEU A O 1
ATOM 751 N N . ASP A 1 100 ? -13.07 -10.039 -12.648 1 91.44 100 ASP A N 1
ATOM 752 C CA . ASP A 1 100 ? -13.211 -10.391 -14.055 1 91.44 100 ASP A CA 1
ATOM 753 C C . ASP A 1 100 ? -13.758 -9.211 -14.859 1 91.44 100 ASP A C 1
ATOM 755 O O . ASP A 1 100 ? -13.953 -8.117 -14.32 1 91.44 100 ASP A O 1
ATOM 759 N N . ASP A 1 101 ? -13.938 -9.406 -16.156 1 90.31 101 ASP A N 1
ATOM 760 C CA . ASP A 1 101 ? -14.344 -8.344 -17.078 1 90.31 101 ASP A CA 1
ATOM 761 C C . ASP A 1 101 ? -15.758 -7.855 -16.75 1 90.31 101 ASP A C 1
ATOM 763 O O . ASP A 1 101 ? -16.125 -6.738 -17.125 1 90.31 101 ASP A O 1
ATOM 767 N N . ASP A 1 102 ? -16.547 -8.633 -16.062 1 92.94 102 ASP A N 1
ATOM 768 C CA . ASP A 1 102 ? -17.922 -8.281 -15.711 1 92.94 102 ASP A CA 1
ATOM 769 C C . ASP A 1 102 ? -17.969 -7.57 -14.359 1 92.94 102 ASP A C 1
ATOM 771 O O . ASP A 1 102 ? -19.047 -7.215 -13.883 1 92.94 102 ASP A O 1
ATOM 775 N N . GLY A 1 103 ? -16.859 -7.461 -13.742 1 90.94 103 GLY A N 1
ATOM 776 C CA . GLY A 1 103 ? -16.781 -6.781 -12.461 1 90.94 103 GLY A CA 1
ATOM 777 C C . GLY A 1 103 ? -17.094 -7.688 -11.289 1 90.94 103 GLY A C 1
ATOM 778 O O . GLY A 1 103 ? -17.562 -7.219 -10.242 1 90.94 103 GLY A O 1
ATOM 779 N N . GLU A 1 104 ? -17 -8.984 -11.531 1 94.19 104 GLU A N 1
ATOM 780 C CA . GLU A 1 104 ? -17.234 -9.953 -10.469 1 94.19 104 GLU A CA 1
ATOM 781 C C . GLU A 1 104 ? -15.922 -10.594 -10 1 94.19 104 GLU A C 1
ATOM 783 O O . GLU A 1 104 ? -15.062 -10.93 -10.82 1 94.19 104 GLU A O 1
ATOM 788 N N . TRP A 1 105 ? -15.859 -10.688 -8.695 1 94.19 105 TRP A N 1
ATOM 789 C CA . TRP A 1 105 ? -14.688 -11.344 -8.133 1 94.19 105 TRP A CA 1
ATOM 790 C C . TRP A 1 105 ? -14.812 -12.859 -8.25 1 94.19 105 TRP A C 1
ATOM 792 O O . TRP A 1 105 ? -15.859 -13.43 -7.941 1 94.19 105 TRP A O 1
ATOM 802 N N . GLN A 1 106 ? -13.719 -13.453 -8.766 1 97 106 GLN A N 1
ATOM 803 C CA . GLN A 1 106 ? -13.648 -14.906 -8.906 1 97 106 GLN A CA 1
ATOM 804 C C . GLN A 1 106 ? -12.352 -15.453 -8.312 1 97 106 GLN A C 1
ATOM 806 O O . GLN A 1 106 ? -11.336 -14.758 -8.297 1 97 106 GLN A O 1
ATOM 811 N N . ILE A 1 107 ? -12.469 -16.734 -7.879 1 97.62 107 ILE A N 1
ATOM 812 C CA . ILE A 1 107 ? -11.242 -17.391 -7.445 1 97.62 107 ILE A CA 1
ATOM 813 C C . ILE A 1 107 ? -10.422 -17.812 -8.664 1 97.62 107 ILE A C 1
ATOM 815 O O . ILE A 1 107 ? -10.891 -18.562 -9.516 1 97.62 107 ILE A O 1
ATOM 819 N N . LEU A 1 108 ? -9.234 -17.266 -8.758 1 97.38 108 LEU A N 1
ATOM 820 C CA . LEU A 1 108 ? -8.344 -17.562 -9.867 1 97.38 108 LEU A CA 1
ATOM 821 C C . LEU A 1 108 ? -7.473 -18.781 -9.562 1 97.38 108 LEU A C 1
ATOM 823 O O . LEU A 1 108 ? -7.305 -19.656 -10.414 1 97.38 108 LEU A O 1
ATOM 827 N N . LEU A 1 109 ? -6.836 -18.828 -8.422 1 98.19 109 LEU A N 1
ATOM 828 C CA . LEU A 1 109 ? -6.035 -19.922 -7.898 1 98.19 109 LEU A CA 1
ATOM 829 C C . LEU A 1 109 ? -6.5 -20.328 -6.504 1 98.19 109 LEU A C 1
ATOM 831 O O . LEU A 1 109 ? -6.617 -19.469 -5.617 1 98.19 109 LEU A O 1
ATOM 835 N N . ASP A 1 110 ? -6.754 -21.594 -6.352 1 98.44 110 ASP A N 1
ATOM 836 C CA . ASP A 1 110 ? -7.324 -22.078 -5.094 1 98.44 110 ASP A CA 1
ATOM 837 C C . ASP A 1 110 ? -6.418 -23.125 -4.441 1 98.44 110 ASP A C 1
ATOM 839 O O . ASP A 1 110 ? -5.551 -23.688 -5.102 1 98.44 110 ASP A O 1
ATOM 843 N N . ASN A 1 111 ? -6.594 -23.25 -3.143 1 98.69 111 ASN A N 1
ATOM 844 C CA . ASN A 1 111 ? -5.93 -24.297 -2.365 1 98.69 111 ASN A CA 1
ATOM 845 C C . ASN A 1 111 ? -4.414 -24.219 -2.523 1 98.69 111 ASN A C 1
ATOM 847 O O . ASN A 1 111 ? -3.76 -25.25 -2.74 1 98.69 111 ASN A O 1
ATOM 851 N N . CYS A 1 112 ? -3.939 -23.109 -2.434 1 98.81 112 CYS A N 1
ATOM 852 C CA . CYS A 1 112 ? -2.496 -22.906 -2.508 1 98.81 112 CYS A CA 1
ATOM 853 C C . CYS A 1 112 ? -1.829 -23.266 -1.184 1 98.81 112 CYS A C 1
ATOM 855 O O . CYS A 1 112 ? -2.268 -22.812 -0.124 1 98.81 112 CYS A O 1
ATOM 857 N N . ARG A 1 113 ? -0.79 -24.094 -1.223 1 98.75 113 ARG A N 1
ATOM 858 C CA . ARG A 1 113 ? -0.034 -24.5 -0.044 1 98.75 113 ARG A CA 1
ATOM 859 C C . ARG A 1 113 ? 1.464 -24.328 -0.262 1 98.75 113 ARG A C 1
ATOM 861 O O . ARG A 1 113 ? 1.982 -24.641 -1.336 1 98.75 113 ARG A O 1
ATOM 868 N N . GLN A 1 114 ? 2.037 -23.797 0.84 1 98.12 114 GLN A N 1
ATOM 869 C CA . GLN A 1 114 ? 3.479 -23.594 0.758 1 98.12 114 GLN A CA 1
ATOM 870 C C . GLN A 1 114 ? 4.215 -24.906 0.525 1 98.12 114 GLN A C 1
ATOM 872 O O . GLN A 1 114 ? 3.898 -25.922 1.151 1 98.12 114 GLN A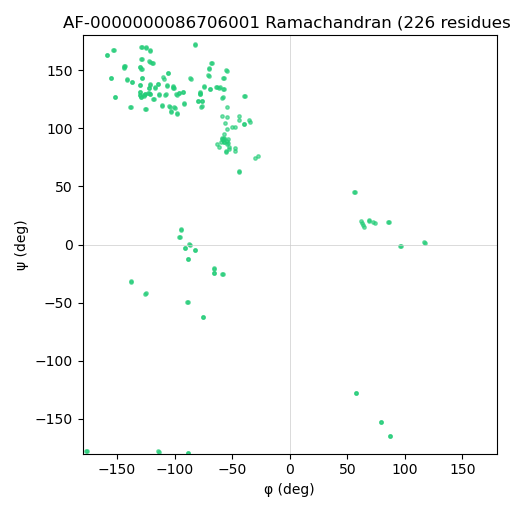 O 1
ATOM 877 N N . GLU A 1 115 ? 5.168 -24.844 -0.384 1 90.06 115 GLU A N 1
ATOM 878 C CA . GLU A 1 115 ? 5.977 -26.016 -0.67 1 90.06 115 GLU A CA 1
ATOM 879 C C . GLU A 1 115 ? 7.012 -26.25 0.427 1 90.06 115 GLU A C 1
ATOM 881 O O . GLU A 1 115 ? 7.469 -25.312 1.07 1 90.06 115 GLU A O 1
ATOM 886 N N . MET B 1 1 ? 61.312 -18.328 -40.531 1 42.41 1 MET B N 1
ATOM 887 C CA . MET B 1 1 ? 59.969 -17.828 -40.469 1 42.41 1 MET B CA 1
ATOM 888 C C . MET B 1 1 ? 59.25 -18.391 -39.219 1 42.41 1 MET B C 1
ATOM 890 O O . MET B 1 1 ? 58.938 -19.594 -39.188 1 42.41 1 MET B O 1
ATOM 894 N N . LYS B 1 2 ? 59.688 -18.031 -38.031 1 53.91 2 LYS B N 1
ATOM 895 C CA . LYS B 1 2 ? 59.188 -18.484 -36.75 1 53.91 2 LYS B CA 1
ATOM 896 C C . LYS B 1 2 ? 57.719 -18.172 -36.594 1 53.91 2 LYS B C 1
ATOM 898 O O . LYS B 1 2 ? 57.25 -17.078 -36.938 1 53.91 2 LYS B O 1
ATOM 903 N N . PRO B 1 3 ? 56.781 -19.188 -36.594 1 50.69 3 PRO B N 1
ATOM 904 C CA . PRO B 1 3 ? 55.344 -18.922 -36.469 1 50.69 3 PRO B CA 1
ATOM 905 C C . PRO B 1 3 ? 55 -18.094 -35.25 1 50.69 3 PRO B C 1
ATOM 907 O O . PRO B 1 3 ? 55.688 -18.203 -34.219 1 50.69 3 PRO B O 1
ATOM 910 N N . ALA B 1 4 ? 54.562 -16.75 -35.438 1 56 4 ALA B N 1
ATOM 911 C CA . ALA B 1 4 ? 53.969 -15.875 -34.438 1 56 4 ALA B CA 1
ATOM 912 C C . ALA B 1 4 ? 52.75 -16.547 -33.781 1 56 4 ALA B C 1
ATOM 914 O O . ALA B 1 4 ? 51.812 -16.922 -34.469 1 56 4 ALA B O 1
ATOM 915 N N . LEU B 1 5 ? 52.969 -17.344 -32.719 1 51.53 5 LEU B N 1
ATOM 916 C CA . LEU B 1 5 ? 51.906 -17.906 -31.891 1 51.53 5 LEU B CA 1
ATOM 917 C C . LEU B 1 5 ? 50.969 -16.797 -31.406 1 51.53 5 LEU B C 1
ATOM 919 O O . LEU B 1 5 ? 51.375 -15.891 -30.688 1 51.53 5 LEU B O 1
ATOM 923 N N . LEU B 1 6 ? 50.031 -16.391 -32.219 1 52 6 LEU B N 1
ATOM 924 C CA . LEU B 1 6 ? 48.969 -15.477 -31.812 1 52 6 LEU B CA 1
ATOM 925 C C . LEU B 1 6 ? 48.188 -16.031 -30.625 1 52 6 LEU B C 1
ATOM 927 O O . LEU B 1 6 ? 47.594 -17.109 -30.703 1 52 6 LEU B O 1
ATOM 931 N N . LEU B 1 7 ? 48.625 -15.75 -29.422 1 52.88 7 LEU B N 1
ATOM 932 C CA . LEU B 1 7 ? 47.906 -16.047 -28.188 1 52.88 7 LEU B CA 1
ATOM 933 C C . LEU B 1 7 ? 46.531 -15.383 -28.17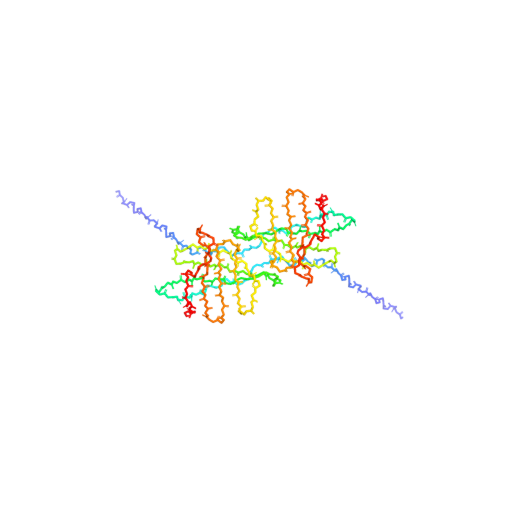2 1 52.88 7 LEU B C 1
ATOM 935 O O . LEU B 1 7 ? 46.438 -14.156 -28.266 1 52.88 7 LEU B O 1
ATOM 939 N N . LEU B 1 8 ? 45.5 -16.094 -28.672 1 53.03 8 LEU B N 1
ATOM 940 C CA . LEU B 1 8 ? 44.125 -15.68 -28.547 1 53.03 8 LEU B CA 1
ATOM 941 C C . LEU B 1 8 ? 43.719 -15.633 -27.078 1 53.03 8 LEU B C 1
ATOM 943 O O . LEU B 1 8 ? 43.656 -16.656 -26.406 1 53.03 8 LEU B O 1
ATOM 947 N N . ALA B 1 9 ? 43.938 -14.547 -26.344 1 54.78 9 ALA B N 1
ATOM 948 C CA . ALA B 1 9 ? 43.406 -14.328 -24.984 1 54.78 9 ALA B CA 1
ATOM 949 C C . ALA B 1 9 ? 41.875 -14.352 -24.984 1 54.78 9 ALA B C 1
ATOM 951 O O . ALA B 1 9 ? 41.25 -13.531 -25.641 1 54.78 9 ALA B O 1
ATOM 952 N N . GLY B 1 10 ? 41.188 -15.523 -24.828 1 50.06 10 GLY B N 1
ATOM 953 C CA . GLY B 1 10 ? 39.75 -15.641 -24.625 1 50.06 10 GLY B CA 1
ATOM 954 C C . GLY B 1 10 ? 39.25 -14.828 -23.453 1 50.06 10 GLY B C 1
ATOM 955 O O . GLY B 1 10 ? 39.719 -14.992 -22.328 1 50.06 10 GLY B O 1
ATOM 956 N N . SER B 1 11 ? 38.688 -13.641 -23.609 1 53.47 11 SER B N 1
ATOM 957 C CA . SER B 1 11 ? 38 -12.867 -22.578 1 53.47 11 SER B CA 1
ATOM 958 C C . SER B 1 11 ? 36.844 -13.648 -21.969 1 53.47 11 SER B C 1
ATOM 960 O O . SER B 1 11 ? 35.875 -13.945 -22.656 1 53.47 11 SER B O 1
ATOM 962 N N . ALA B 1 12 ? 37 -14.477 -20.906 1 52.84 12 ALA B N 1
ATOM 963 C CA . ALA B 1 12 ? 35.875 -15.055 -20.141 1 52.84 12 ALA B CA 1
ATOM 964 C C . ALA B 1 12 ? 34.906 -13.977 -19.656 1 52.84 12 ALA B C 1
ATOM 966 O O . ALA B 1 12 ? 35.281 -13.117 -18.859 1 52.84 12 ALA B O 1
ATOM 967 N N . LEU B 1 13 ? 33.875 -13.648 -20.438 1 51.16 13 LEU B N 1
ATOM 968 C CA . LEU B 1 13 ? 32.781 -12.836 -19.953 1 51.16 13 LEU B CA 1
ATOM 969 C C . LEU B 1 13 ? 32.156 -13.453 -18.703 1 51.16 13 LEU B C 1
ATOM 971 O O . LEU B 1 13 ? 31.547 -14.523 -18.781 1 51.16 13 LEU B O 1
ATOM 975 N N . LEU B 1 14 ? 32.719 -13.312 -17.531 1 50.44 14 LEU B N 1
ATOM 976 C CA . LEU B 1 14 ? 32.031 -13.633 -16.297 1 50.44 14 LEU B CA 1
ATOM 977 C C . LEU B 1 14 ? 30.625 -13.016 -16.281 1 50.44 14 LEU B C 1
ATOM 979 O O . LEU B 1 14 ? 30.484 -11.789 -16.25 1 50.44 14 LEU B O 1
ATOM 983 N N . ALA B 1 15 ? 29.609 -13.609 -16.922 1 51.72 15 ALA B N 1
ATOM 984 C CA . ALA B 1 15 ? 28.234 -13.242 -16.625 1 51.72 15 ALA B CA 1
ATO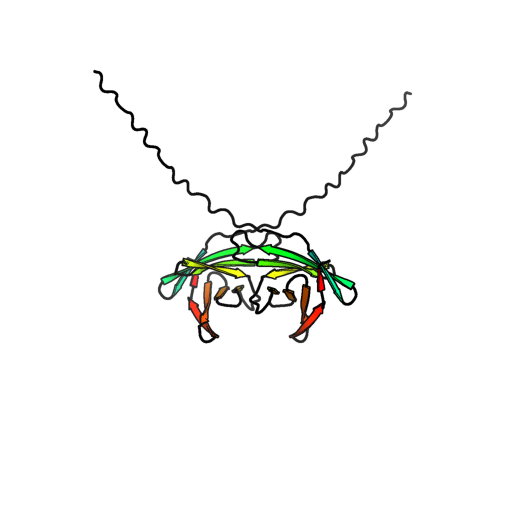M 985 C C . ALA B 1 15 ? 28.016 -13.117 -15.117 1 51.72 15 ALA B C 1
ATOM 987 O O . ALA B 1 15 ? 27.906 -14.125 -14.422 1 51.72 15 ALA B O 1
ATOM 988 N N . GLY B 1 16 ? 28.656 -12.242 -14.453 1 47.84 16 GLY B N 1
ATOM 989 C CA . GLY B 1 16 ? 28.328 -12.023 -13.047 1 47.84 16 GLY B CA 1
ATOM 990 C C . GLY B 1 16 ? 26.844 -11.977 -12.773 1 47.84 16 GLY B C 1
ATOM 991 O O . GLY B 1 16 ? 26.062 -11.57 -13.633 1 47.84 16 GLY B O 1
ATOM 992 N N . CYS B 1 17 ? 26.156 -12.922 -12.172 1 49.81 17 CYS B N 1
ATOM 993 C CA . CYS B 1 17 ? 24.875 -12.742 -11.516 1 49.81 17 CYS B CA 1
ATOM 994 C C . CYS B 1 17 ? 24.719 -11.32 -11 1 49.81 17 CYS B C 1
ATOM 996 O O . CYS B 1 17 ? 25.406 -10.906 -10.07 1 49.81 17 CYS B O 1
ATOM 998 N N . GLN B 1 18 ? 24.453 -10.297 -11.789 1 50.75 18 GLN B N 1
ATOM 999 C CA . GLN B 1 18 ? 24.156 -8.984 -11.219 1 50.75 18 GLN B CA 1
ATOM 1000 C C . GLN B 1 18 ? 23.078 -9.078 -10.133 1 50.75 18 GLN B C 1
ATOM 1002 O O . GLN B 1 18 ? 22 -9.633 -10.367 1 50.75 18 GLN B O 1
ATOM 1007 N N . PRO B 1 19 ? 23.453 -9.055 -8.875 1 52.62 19 PRO B N 1
ATOM 1008 C CA . PRO B 1 19 ? 22.453 -9.047 -7.812 1 52.62 19 PRO B CA 1
ATOM 1009 C C . PRO B 1 19 ? 21.25 -8.164 -8.148 1 52.62 19 PRO B C 1
ATOM 1011 O O . PRO B 1 19 ? 21.422 -7.07 -8.695 1 52.62 19 PRO B O 1
ATOM 1014 N N . GLN B 1 20 ? 20.078 -8.719 -8.531 1 62.12 20 GLN B N 1
ATOM 1015 C CA . GLN B 1 20 ? 18.891 -7.887 -8.648 1 62.12 20 GLN B CA 1
ATOM 1016 C C . GLN B 1 20 ? 18.859 -6.793 -7.586 1 62.12 20 GLN B C 1
ATOM 1018 O O . GLN B 1 20 ? 19.094 -7.059 -6.406 1 62.12 20 GLN B O 1
ATOM 1023 N N . ASP B 1 21 ? 19.109 -5.543 -8.023 1 76.56 21 ASP B N 1
ATOM 1024 C CA . ASP B 1 21 ? 19.109 -4.402 -7.105 1 76.56 21 ASP B CA 1
ATOM 1025 C C . ASP B 1 21 ? 17.984 -4.531 -6.078 1 76.56 21 ASP B C 1
ATOM 1027 O O . ASP B 1 21 ? 16.859 -4.863 -6.426 1 76.56 21 ASP B O 1
ATOM 1031 N N . ALA B 1 22 ? 18.328 -4.418 -4.809 1 91.5 22 ALA B N 1
ATOM 1032 C CA . ALA B 1 22 ? 17.391 -4.488 -3.693 1 91.5 22 ALA B CA 1
ATOM 1033 C C . ALA B 1 22 ? 16.297 -3.43 -3.826 1 91.5 22 ALA B C 1
ATOM 1035 O O . ALA B 1 22 ? 16.547 -2.324 -4.312 1 91.5 22 ALA B O 1
ATOM 1036 N N . LEU B 1 23 ? 15.117 -3.814 -3.627 1 97.12 23 LEU B N 1
ATOM 1037 C CA . LEU B 1 23 ? 13.977 -2.9 -3.598 1 97.12 23 LEU B CA 1
ATOM 1038 C C . LEU B 1 23 ? 14.172 -1.827 -2.531 1 97.12 23 LEU B C 1
ATOM 1040 O O . LEU B 1 23 ? 14.484 -2.139 -1.381 1 97.12 23 LEU B O 1
ATOM 1044 N N . THR B 1 24 ? 14.047 -0.545 -2.951 1 98 24 THR B N 1
ATOM 1045 C CA . THR B 1 24 ? 14.219 0.548 -2.002 1 98 24 THR B CA 1
ATOM 1046 C C . THR B 1 24 ? 13.047 1.521 -2.076 1 98 24 THR B C 1
ATOM 1048 O O . THR B 1 24 ? 12.18 1.388 -2.939 1 98 24 THR B O 1
ATOM 1051 N N . VAL B 1 25 ? 13.031 2.432 -1.088 1 98.56 25 VAL B N 1
ATOM 1052 C CA . VAL B 1 25 ? 12.031 3.488 -1.031 1 98.56 25 VAL B CA 1
ATOM 1053 C C . VAL B 1 25 ? 12.633 4.801 -1.53 1 98.56 25 VAL B C 1
ATOM 1055 O O . VAL B 1 25 ? 13.773 5.133 -1.201 1 98.56 25 VAL B O 1
ATOM 1058 N N . GLN B 1 26 ? 11.789 5.512 -2.393 1 98.44 26 GLN B N 1
ATOM 1059 C CA . GLN B 1 26 ? 12.188 6.812 -2.92 1 98.44 26 GLN B CA 1
ATOM 1060 C C . GLN B 1 26 ? 11.203 7.902 -2.494 1 98.44 26 GLN B C 1
ATOM 1062 O O . GLN B 1 26 ? 10.047 7.613 -2.174 1 98.44 26 GLN B O 1
ATOM 1067 N N . GLY B 1 27 ? 11.734 9.195 -2.488 1 98.44 27 GLY B N 1
ATOM 1068 C CA . GLY B 1 27 ? 10.891 10.32 -2.121 1 98.44 27 GLY B CA 1
ATOM 1069 C C . GLY B 1 27 ? 10.867 10.586 -0.628 1 98.44 27 GLY B C 1
ATOM 1070 O O . GLY B 1 27 ? 11.812 10.25 0.083 1 98.44 27 GLY B O 1
ATOM 1071 N N . GLY B 1 28 ? 9.852 11.391 -0.256 1 98.12 28 GLY B N 1
ATOM 1072 C CA . GLY B 1 28 ? 9.664 11.547 1.178 1 98.12 28 GLY B CA 1
ATOM 1073 C C . GLY B 1 28 ? 9.875 12.977 1.652 1 98.12 28 GLY B C 1
ATOM 1074 O O . GLY B 1 28 ? 9.836 13.25 2.854 1 98.12 28 GLY B O 1
ATOM 1075 N N . ASP B 1 29 ? 10.156 13.914 0.725 1 97.88 29 ASP B N 1
ATOM 1076 C CA . ASP B 1 29 ? 10.219 15.305 1.159 1 97.88 29 ASP B CA 1
ATOM 1077 C C . ASP B 1 29 ? 8.859 15.781 1.666 1 97.88 29 ASP B C 1
ATOM 1079 O O . ASP B 1 29 ? 7.836 15.57 1.012 1 97.88 29 ASP B O 1
ATOM 1083 N N . PRO B 1 30 ? 8.898 16.453 2.74 1 97.94 30 PRO B N 1
ATOM 1084 C CA . PRO B 1 30 ? 7.609 16.891 3.291 1 97.94 30 PRO B CA 1
ATOM 1085 C C . PRO B 1 30 ? 6.996 18.047 2.512 1 97.94 30 PRO B C 1
ATOM 1087 O O . PRO B 1 30 ? 7.711 18.969 2.107 1 97.94 30 PRO B O 1
ATOM 1090 N N . ILE B 1 31 ? 5.719 17.984 2.232 1 98.62 31 ILE B N 1
ATOM 1091 C CA . ILE B 1 31 ? 4.91 19.062 1.677 1 98.62 31 ILE B CA 1
ATOM 1092 C C . ILE B 1 31 ? 3.799 19.438 2.656 1 98.62 31 ILE B C 1
ATOM 1094 O O . ILE B 1 31 ? 3.043 18.578 3.104 1 98.62 31 ILE B O 1
ATOM 1098 N N . THR B 1 32 ? 3.734 20.656 2.996 1 98.62 32 THR B N 1
ATOM 1099 C CA . THR B 1 32 ? 2.711 21.125 3.924 1 98.62 32 THR B CA 1
ATOM 1100 C C . THR B 1 32 ? 1.562 21.797 3.17 1 98.62 32 THR B C 1
ATOM 1102 O O . THR B 1 32 ? 1.788 22.562 2.232 1 98.62 32 THR B O 1
ATOM 1105 N N . TYR B 1 33 ? 0.4 21.438 3.561 1 98.81 33 TYR B N 1
ATOM 1106 C CA . TYR B 1 33 ? -0.824 22.031 3.033 1 98.81 33 TYR B CA 1
ATOM 1107 C C . TYR B 1 33 ? -1.566 22.797 4.117 1 98.81 33 TYR B C 1
ATOM 1109 O O . TYR B 1 33 ? -1.663 22.344 5.258 1 98.81 33 TYR B O 1
ATOM 1117 N N . LEU B 1 34 ? -2.045 23.922 3.742 1 98.81 34 LEU B N 1
ATOM 1118 C CA . LEU B 1 34 ? -2.953 24.688 4.594 1 98.81 34 LEU B CA 1
ATOM 1119 C C . LEU B 1 34 ? -4.402 24.453 4.188 1 98.81 34 LEU B C 1
ATOM 1121 O O . LEU B 1 34 ? -4.746 24.562 3.008 1 98.81 34 LEU B O 1
ATOM 1125 N N . CYS B 1 35 ? -5.145 24.109 5.234 1 98.75 35 CYS B N 1
ATOM 1126 C CA . CYS B 1 35 ? -6.547 23.781 5.004 1 98.75 35 CYS B CA 1
ATOM 1127 C C . CYS B 1 35 ? -7.461 24.812 5.66 1 98.75 35 CYS B C 1
ATOM 1129 O O . CYS B 1 35 ? -6.984 25.797 6.227 1 98.75 35 CYS B O 1
ATOM 1131 N N . ASP B 1 36 ? -8.75 24.547 5.52 1 98.44 36 ASP B N 1
ATOM 1132 C CA . ASP B 1 36 ? -9.711 25.406 6.203 1 98.44 36 ASP B CA 1
ATOM 1133 C C . ASP B 1 36 ? -9.422 25.484 7.699 1 98.44 36 ASP B C 1
ATOM 1135 O O . ASP B 1 36 ? -8.859 24.547 8.273 1 98.44 36 ASP B O 1
ATOM 1139 N N . GLN B 1 37 ? -9.773 26.656 8.305 1 96.56 37 GLN B N 1
ATOM 1140 C CA . GLN B 1 37 ? -9.625 26.891 9.734 1 96.56 37 GLN B CA 1
ATOM 1141 C C . GLN B 1 37 ? -8.164 26.828 10.156 1 96.56 37 GLN B C 1
ATOM 1143 O O . GLN B 1 37 ? -7.855 26.438 11.281 1 96.56 37 GLN B O 1
ATOM 1148 N N . GLN B 1 38 ? -7.277 26.953 9.234 1 97.12 38 GLN B N 1
ATOM 1149 C CA . GLN B 1 38 ? -5.836 27.078 9.445 1 97.12 38 GLN B CA 1
ATOM 1150 C C . GLN B 1 38 ? -5.227 25.734 9.859 1 97.12 38 GLN B C 1
ATOM 1152 O O . GLN B 1 38 ? -4.117 25.703 10.398 1 97.12 38 GLN B O 1
ATOM 1157 N N . ALA B 1 39 ? -5.957 24.719 9.586 1 98 39 ALA B N 1
ATOM 1158 C CA . ALA B 1 39 ? -5.391 23.391 9.859 1 98 39 ALA B CA 1
ATOM 1159 C C . ALA B 1 39 ? -4.266 23.062 8.883 1 98 39 ALA B C 1
ATOM 1161 O O . ALA B 1 39 ? -4.312 23.469 7.711 1 98 39 ALA B O 1
ATOM 1162 N N . LYS B 1 40 ? -3.254 22.344 9.398 1 98.12 40 LYS B N 1
ATOM 1163 C CA . LYS B 1 40 ? -2.131 21.953 8.547 1 98.12 40 LYS B CA 1
ATOM 1164 C C . LYS B 1 40 ? -2.037 20.438 8.422 1 98.12 40 LYS B C 1
ATOM 1166 O O . LYS B 1 40 ? -2.246 19.719 9.406 1 98.12 40 LYS B O 1
ATOM 1171 N N . VAL B 1 41 ? -1.824 20.031 7.215 1 98.12 41 VAL B N 1
ATOM 1172 C CA . VAL B 1 41 ? -1.481 18.641 6.977 1 98.12 41 VAL B CA 1
ATOM 1173 C C . VAL B 1 41 ? -0.136 18.547 6.262 1 98.12 41 VAL B C 1
ATOM 1175 O O . VAL B 1 41 ? 0.158 19.359 5.379 1 98.12 41 VAL B O 1
ATOM 1178 N N . THR B 1 42 ? 0.683 17.672 6.727 1 98.56 42 THR B N 1
ATOM 1179 C CA . THR B 1 42 ? 1.943 17.406 6.043 1 98.56 42 THR B CA 1
ATOM 1180 C C . THR B 1 42 ? 1.901 16.047 5.348 1 98.56 42 THR B C 1
ATOM 1182 O O . THR B 1 42 ? 1.48 15.047 5.941 1 98.56 42 THR B O 1
ATOM 1185 N N . VAL B 1 43 ? 2.266 16.047 4.055 1 98.75 43 VAL B N 1
ATOM 1186 C CA . VAL B 1 43 ? 2.254 14.828 3.262 1 98.75 43 VAL B CA 1
ATOM 1187 C C . VAL B 1 43 ? 3.654 14.555 2.713 1 98.75 43 VAL B C 1
ATOM 1189 O O . VAL B 1 43 ? 4.305 15.453 2.178 1 98.75 43 VAL B O 1
ATOM 1192 N N . ARG B 1 44 ? 4.117 13.352 2.914 1 98.75 44 ARG B N 1
ATOM 1193 C CA . ARG B 1 44 ? 5.324 12.859 2.264 1 98.75 44 ARG B CA 1
ATOM 1194 C C . ARG B 1 44 ? 4.988 11.773 1.24 1 98.75 44 ARG B C 1
ATOM 1196 O O . ARG B 1 44 ? 4.387 10.758 1.581 1 98.75 44 ARG B O 1
ATOM 1203 N N . TYR B 1 45 ? 5.344 12.062 0.023 1 98.69 45 TYR B N 1
ATOM 1204 C CA . TYR B 1 45 ? 5.066 11.141 -1.074 1 98.69 45 TYR B CA 1
ATOM 1205 C C . TYR B 1 45 ? 6.242 10.203 -1.312 1 98.69 45 TYR B C 1
ATOM 1207 O O . TYR B 1 45 ? 7.387 10.648 -1.425 1 98.69 45 TYR B O 1
ATOM 1215 N N . PHE B 1 46 ? 5.867 8.875 -1.394 1 98.81 46 PHE B N 1
ATOM 1216 C CA . PHE B 1 46 ? 6.891 7.852 -1.603 1 98.81 46 PHE B CA 1
ATOM 1217 C C . PHE B 1 46 ? 6.52 6.945 -2.77 1 98.81 46 PHE B C 1
ATOM 1219 O O . PHE B 1 46 ? 5.355 6.883 -3.168 1 98.81 46 PHE B O 1
ATOM 1226 N N . SER B 1 47 ? 7.539 6.309 -3.27 1 98.69 47 SER B N 1
ATOM 1227 C CA . SER B 1 47 ? 7.367 5.184 -4.184 1 98.69 47 SER B CA 1
ATOM 1228 C C . SER B 1 47 ? 8.438 4.121 -3.957 1 98.69 47 SER B C 1
ATOM 1230 O O . SER B 1 47 ? 9.5 4.41 -3.41 1 98.69 47 SER B O 1
ATOM 1232 N N . LEU B 1 48 ? 8.094 2.902 -4.293 1 98.56 48 LEU B N 1
ATOM 1233 C CA . LEU B 1 48 ? 9.148 1.901 -4.422 1 98.56 48 LEU B CA 1
ATOM 1234 C C . LEU B 1 48 ? 10.039 2.203 -5.621 1 98.56 48 LEU B C 1
ATOM 1236 O O . LEU B 1 48 ? 9.594 2.822 -6.59 1 98.56 48 LEU B O 1
ATOM 1240 N N . SER B 1 49 ? 11.281 1.717 -5.602 1 98.19 49 SER B N 1
ATOM 1241 C CA . SER B 1 49 ? 12.289 2.031 -6.609 1 98.19 49 SER B CA 1
ATOM 1242 C C . SER B 1 49 ? 11.898 1.477 -7.977 1 98.19 49 SER B C 1
ATOM 1244 O O . SER B 1 49 ? 12.359 1.968 -9.008 1 98.19 49 SER B O 1
ATOM 1246 N N . ASP B 1 50 ? 11.055 0.43 -8.023 1 97.62 50 ASP B N 1
ATOM 1247 C CA . ASP B 1 50 ? 10.633 -0.145 -9.297 1 97.62 50 ASP B CA 1
ATOM 1248 C C . ASP B 1 50 ? 9.289 0.43 -9.742 1 97.62 50 ASP B C 1
ATOM 1250 O O . ASP B 1 50 ? 8.68 -0.062 -10.695 1 97.62 50 ASP B O 1
ATOM 1254 N N . ASP B 1 51 ? 8.727 1.427 -9.055 1 97.88 51 ASP B N 1
ATOM 1255 C CA . ASP B 1 51 ? 7.531 2.203 -9.359 1 97.88 51 ASP B CA 1
ATOM 1256 C C . ASP B 1 51 ? 6.273 1.344 -9.242 1 97.88 51 ASP B C 1
ATOM 1258 O O . ASP B 1 51 ? 5.238 1.664 -9.828 1 97.88 51 ASP B O 1
ATOM 1262 N N . SER B 1 52 ? 6.312 0.219 -8.516 1 97.38 52 SER B N 1
ATOM 1263 C CA . SER B 1 52 ? 5.195 -0.72 -8.469 1 97.38 52 SER B CA 1
ATOM 1264 C C . SER B 1 52 ? 4.207 -0.353 -7.367 1 97.38 52 SER B C 1
ATOM 1266 O O . SER B 1 52 ? 3.088 -0.865 -7.332 1 97.38 52 SER B O 1
ATOM 1268 N N . LEU B 1 53 ? 4.586 0.524 -6.496 1 98.25 53 LEU B N 1
ATOM 1269 C CA . LEU B 1 53 ? 3.73 0.962 -5.398 1 98.25 53 LEU B CA 1
ATOM 1270 C C . LEU B 1 53 ? 4.07 2.389 -4.98 1 98.25 53 LEU B C 1
ATOM 1272 O O . LEU B 1 53 ? 5.234 2.709 -4.742 1 98.25 53 LEU B O 1
ATOM 1276 N N . HIS B 1 54 ? 3.045 3.223 -4.945 1 98.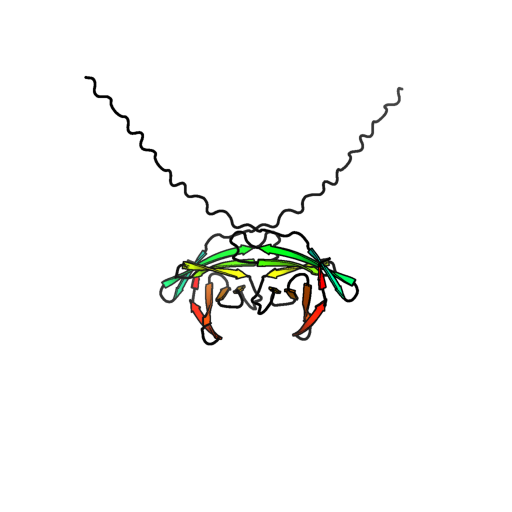56 54 HIS B N 1
ATOM 1277 C CA . HIS B 1 54 ? 3.109 4.57 -4.391 1 98.56 54 HIS B CA 1
ATOM 1278 C C . HIS B 1 54 ? 2.328 4.668 -3.084 1 98.56 54 HIS B C 1
ATOM 1280 O O . HIS B 1 54 ? 1.315 3.984 -2.908 1 98.56 54 HIS B O 1
ATOM 1286 N N . PHE B 1 55 ? 2.846 5.43 -2.16 1 98.75 55 PHE B N 1
ATOM 1287 C CA . PHE B 1 55 ? 2.164 5.648 -0.89 1 98.75 55 PHE B CA 1
ATOM 1288 C C . PHE B 1 55 ? 2.545 7 -0.294 1 98.75 55 PHE B C 1
ATOM 1290 O O . PHE B 1 55 ? 3.465 7.66 -0.781 1 98.75 55 PHE B O 1
ATOM 1297 N N . VAL B 1 56 ? 1.784 7.418 0.724 1 98.88 56 VAL B N 1
ATOM 1298 C CA . VAL B 1 56 ? 2.117 8.656 1.419 1 98.88 56 VAL B CA 1
ATOM 1299 C C . VAL B 1 56 ? 2.176 8.406 2.924 1 98.88 56 VAL B C 1
ATOM 1301 O O . VAL B 1 56 ? 1.585 7.445 3.422 1 98.88 56 VAL B O 1
ATOM 1304 N N . LYS B 1 57 ? 2.969 9.156 3.586 1 98.62 57 LYS B N 1
ATOM 1305 C CA . LYS B 1 57 ? 2.785 9.414 5.012 1 98.62 57 LYS B CA 1
ATOM 1306 C C . LYS B 1 57 ? 2.072 10.742 5.246 1 98.62 57 LYS B C 1
ATOM 1308 O O . LYS B 1 57 ? 2.604 11.805 4.914 1 98.62 57 LYS B O 1
ATOM 1313 N N . LEU B 1 58 ? 0.858 10.625 5.754 1 98.75 58 LEU B N 1
ATOM 1314 C CA . LEU B 1 58 ? -0.011 11.758 6.051 1 98.75 58 LEU B CA 1
ATOM 1315 C C . LEU B 1 58 ? 0.025 12.102 7.535 1 98.75 58 LEU B C 1
ATOM 1317 O O . LEU B 1 58 ? -0.294 11.258 8.375 1 98.75 58 LEU B O 1
ATOM 1321 N N . THR B 1 59 ? 0.475 13.273 7.887 1 98.38 59 THR B N 1
ATOM 1322 C CA . THR B 1 59 ? 0.437 13.75 9.266 1 98.38 59 THR B CA 1
ATOM 1323 C C . THR B 1 59 ? -0.678 14.773 9.453 1 98.38 59 THR B C 1
ATOM 1325 O O . THR B 1 59 ? -0.661 15.844 8.836 1 98.38 59 THR B O 1
ATOM 1328 N N . LEU B 1 60 ? -1.582 14.391 10.32 1 97.75 60 LEU B N 1
ATOM 1329 C CA . LEU B 1 60 ? -2.73 15.25 10.594 1 97.75 60 LEU B CA 1
ATOM 1330 C C . LEU B 1 60 ? -2.371 16.328 11.609 1 97.75 60 LEU B C 1
ATOM 1332 O O . LEU B 1 60 ? -1.264 16.328 12.148 1 97.75 60 LEU B O 1
ATOM 1336 N N . PRO B 1 61 ? -3.301 17.266 11.812 1 97.44 61 PRO B N 1
ATOM 1337 C CA . PRO B 1 61 ? -2.996 18.391 12.711 1 97.44 61 PRO B CA 1
ATOM 1338 C C . PRO B 1 61 ? -2.631 17.922 14.125 1 97.44 61 PRO B C 1
ATOM 1340 O O . PRO B 1 61 ? -1.856 18.594 14.812 1 97.44 61 PRO B O 1
ATOM 1343 N N . ASP B 1 62 ? -3.086 16.766 14.523 1 95.56 62 ASP B N 1
ATOM 1344 C CA . ASP B 1 62 ? -2.805 16.266 15.859 1 95.56 62 ASP B CA 1
ATOM 1345 C C . ASP B 1 62 ? -1.433 15.602 15.922 1 95.56 62 ASP B C 1
ATOM 1347 O O . ASP B 1 62 ? -1.02 15.117 16.984 1 95.56 62 ASP B O 1
ATOM 1351 N N . GLY B 1 63 ? -0.786 15.492 14.852 1 95.75 63 GLY B N 1
ATOM 1352 C CA . GLY B 1 63 ? 0.572 14.969 14.812 1 95.75 63 GLY B CA 1
ATOM 1353 C C . GLY B 1 63 ? 0.637 13.492 14.484 1 95.75 63 GLY B C 1
ATOM 1354 O O . GLY B 1 63 ? 1.724 12.938 14.312 1 95.75 63 GLY B O 1
ATOM 1355 N N . THR B 1 64 ? -0.506 12.867 14.305 1 91.94 64 THR B N 1
ATOM 1356 C CA . THR B 1 64 ? -0.536 11.422 14.078 1 91.94 64 THR B CA 1
ATOM 1357 C C . THR B 1 64 ? -0.193 11.102 12.625 1 91.94 64 THR B C 1
ATOM 1359 O O . THR B 1 64 ? -0.853 11.586 11.703 1 91.94 64 THR B O 1
ATOM 1362 N N . PRO B 1 65 ? 0.82 10.297 12.43 1 95.31 65 PRO B N 1
ATOM 1363 C CA . PRO B 1 65 ? 1.117 9.891 11.047 1 95.31 65 PRO B CA 1
ATOM 1364 C C . PRO B 1 65 ? 0.313 8.672 10.609 1 95.31 65 PRO B C 1
ATOM 1366 O O . PRO B 1 65 ? 0.065 7.766 11.406 1 95.31 65 PRO B O 1
ATOM 1369 N N . HIS B 1 66 ? -0.086 8.688 9.352 1 97.94 66 HIS B N 1
ATOM 1370 C CA . HIS B 1 66 ? -0.761 7.578 8.695 1 97.94 66 HIS B CA 1
ATOM 1371 C C . HIS B 1 66 ? -0.082 7.227 7.375 1 97.94 66 HIS B C 1
ATOM 1373 O O . HIS B 1 66 ? 0.172 8.102 6.551 1 97.94 66 HIS B O 1
ATOM 1379 N N . THR B 1 67 ? 0.277 5.941 7.184 1 98.5 67 THR B N 1
ATOM 1380 C CA . THR B 1 67 ? 0.786 5.477 5.895 1 98.5 67 THR B CA 1
ATOM 1381 C C . THR B 1 67 ? -0.35 4.949 5.023 1 98.5 67 THR B C 1
ATOM 1383 O O . THR B 1 67 ? -1.098 4.062 5.441 1 98.5 67 THR B O 1
ATOM 1386 N N . LEU B 1 68 ? -0.514 5.527 3.877 1 98.69 68 LEU B N 1
ATOM 1387 C CA . LEU B 1 68 ? -1.622 5.223 2.977 1 98.69 68 LEU B CA 1
ATOM 1388 C C . LEU B 1 68 ? -1.109 4.84 1.593 1 98.69 68 LEU B C 1
ATOM 1390 O O . LEU B 1 68 ? -0.515 5.668 0.896 1 98.69 68 LEU B O 1
ATOM 1394 N N . PRO B 1 69 ? -1.363 3.592 1.147 1 98.44 69 PRO B N 1
ATOM 1395 C CA . PRO B 1 69 ? -1.04 3.254 -0.24 1 98.44 69 PRO B CA 1
ATOM 1396 C C . PRO B 1 69 ? -1.965 3.938 -1.245 1 98.44 69 PRO B C 1
ATOM 1398 O O . PRO B 1 69 ? -3.1 4.285 -0.907 1 98.44 69 PRO B O 1
ATOM 1401 N N . GLN B 1 70 ? -1.362 4.16 -2.451 1 97.81 70 GLN B N 1
ATOM 1402 C CA . GLN B 1 70 ? -2.176 4.719 -3.527 1 97.81 70 GLN B CA 1
ATOM 1403 C C . GLN B 1 70 ? -3.215 3.709 -4.012 1 97.81 70 GLN B C 1
ATOM 1405 O O . GLN B 1 70 ? -2.914 2.521 -4.156 1 97.81 70 GLN B O 1
ATOM 1410 N N . VAL B 1 71 ? -4.426 4.195 -4.164 1 95.88 71 VAL B N 1
ATOM 1411 C CA . VAL B 1 71 ? -5.504 3.387 -4.727 1 95.88 71 VAL B CA 1
ATOM 1412 C C . VAL B 1 71 ? -6.055 4.062 -5.98 1 95.88 71 VAL B C 1
ATOM 1414 O O . VAL B 1 71 ? -5.703 5.207 -6.285 1 95.88 71 VAL B O 1
ATOM 1417 N N . VAL B 1 72 ? -6.84 3.283 -6.707 1 92.88 72 VAL B N 1
ATOM 1418 C CA . VAL B 1 72 ? -7.375 3.75 -7.98 1 92.88 72 VAL B CA 1
ATOM 1419 C C . VAL B 1 72 ? -8.188 5.027 -7.762 1 92.88 72 VAL B C 1
ATOM 1421 O O . VAL B 1 72 ? -8.93 5.137 -6.785 1 92.88 72 VAL B O 1
ATOM 1424 N N . SER B 1 73 ? -8.07 5.859 -8.68 1 94.19 73 SER B N 1
ATOM 1425 C CA . SER B 1 73 ? -8.82 7.105 -8.664 1 94.19 73 SER B CA 1
ATOM 1426 C C . SER B 1 73 ? -9.258 7.508 -10.07 1 94.19 73 SER B C 1
ATOM 1428 O O . SER B 1 73 ? -8.688 7.035 -11.055 1 94.19 73 SER B O 1
ATOM 1430 N N . ALA B 1 74 ? -10.328 8.242 -10.195 1 88.38 74 ALA B N 1
ATOM 1431 C CA . ALA B 1 74 ? -10.766 8.75 -11.492 1 88.38 74 ALA B CA 1
ATOM 1432 C C . ALA B 1 74 ? -9.898 9.922 -11.945 1 88.38 74 ALA B C 1
ATOM 1434 O O . ALA B 1 74 ? -9.336 9.898 -13.047 1 88.38 74 ALA B O 1
ATOM 1435 N N . SER B 1 75 ? -9.953 10.961 -11.164 1 93.19 75 SER B N 1
ATOM 1436 C CA . SER B 1 75 ? -9.156 12.156 -11.398 1 93.19 75 SER B CA 1
ATOM 1437 C C . SER B 1 75 ? -8.25 12.461 -10.211 1 93.19 75 SER B C 1
ATOM 1439 O O . SER B 1 75 ? -8.641 12.25 -9.062 1 93.19 75 SER B O 1
ATOM 1441 N N . GLY B 1 76 ? -6.918 12.859 -10.523 1 96.5 76 GLY B N 1
ATOM 1442 C CA . GLY B 1 76 ? -5.973 13.094 -9.445 1 96.5 76 GLY B CA 1
ATOM 1443 C C . GLY B 1 76 ? -5.391 11.812 -8.867 1 96.5 76 GLY B C 1
ATOM 1444 O O . GLY B 1 76 ? -5.23 10.828 -9.578 1 96.5 76 GLY B O 1
ATOM 1445 N N . ALA B 1 77 ? -5.008 11.961 -7.562 1 98.25 77 ALA B N 1
ATOM 1446 C CA . ALA B 1 77 ? -4.484 10.805 -6.844 1 98.25 77 ALA B CA 1
ATOM 1447 C C . ALA B 1 77 ? -5.215 10.602 -5.52 1 98.25 77 ALA B C 1
ATOM 1449 O O . ALA B 1 77 ? -5.637 11.57 -4.883 1 98.25 77 ALA B O 1
ATOM 1450 N N . ARG B 1 78 ? -5.402 9.344 -5.215 1 98 78 ARG B N 1
ATOM 1451 C CA . ARG B 1 78 ? -6.066 8.938 -3.977 1 98 78 ARG B CA 1
ATOM 1452 C C . ARG B 1 78 ? -5.203 7.965 -3.186 1 98 78 ARG B C 1
ATOM 1454 O O . ARG B 1 78 ? -4.629 7.031 -3.754 1 98 78 ARG B O 1
ATOM 1461 N N . PHE B 1 79 ? -4.992 8.227 -1.92 1 98.5 79 PHE B N 1
ATOM 1462 C CA . PHE B 1 79 ? -4.242 7.367 -1.014 1 98.5 79 PHE B CA 1
ATOM 1463 C C . PHE B 1 79 ? -5.098 6.965 0.181 1 98.5 79 PHE B C 1
ATOM 1465 O O . PHE B 1 79 ? -5.688 7.816 0.847 1 98.5 79 PHE B O 1
ATOM 1472 N N . SER B 1 80 ? -5.129 5.598 0.472 1 97.62 80 SER B N 1
ATOM 1473 C CA . SER B 1 80 ? -6.062 5.145 1.5 1 97.62 80 SER B CA 1
ATOM 1474 C C . SER B 1 80 ? -5.594 3.84 2.135 1 97.62 80 SER B C 1
ATOM 1476 O O . SER B 1 80 ? -5.066 2.963 1.448 1 97.62 80 SER B O 1
ATOM 1478 N N . ASP B 1 81 ? -5.824 3.715 3.41 1 93.56 81 ASP B N 1
ATOM 1479 C CA . ASP B 1 81 ? -5.645 2.422 4.066 1 93.56 81 ASP B CA 1
ATOM 1480 C C . ASP B 1 81 ? -6.91 1.577 3.973 1 93.56 81 ASP B C 1
ATOM 1482 O O . ASP B 1 81 ? -6.965 0.469 4.512 1 93.56 81 ASP B O 1
ATOM 1486 N N . LEU B 1 82 ? -7.887 2.084 3.375 1 84 82 LEU B N 1
ATOM 1487 C CA . LEU B 1 82 ? -9.188 1.479 3.127 1 84 82 LEU B CA 1
ATOM 1488 C C . LEU B 1 82 ? -9.922 1.212 4.434 1 84 82 LEU B C 1
ATOM 1490 O O . LEU B 1 82 ? -10.938 0.505 4.453 1 84 82 LEU B O 1
ATOM 1494 N N . GLN B 1 83 ? -9.523 1.778 5.551 1 89.44 83 GLN B N 1
ATOM 1495 C CA . GLN B 1 83 ? -10.148 1.549 6.848 1 89.44 83 GLN B CA 1
ATOM 1496 C C . GLN B 1 83 ? -10.578 2.863 7.492 1 89.44 83 GLN B C 1
ATOM 1498 O O . GLN B 1 83 ? -11.703 2.977 7.992 1 89.44 83 GLN B O 1
ATOM 1503 N N . GLN B 1 84 ? -9.734 3.826 7.387 1 92.62 84 GLN B N 1
ATOM 1504 C CA . GLN B 1 84 ? -10.016 4.961 8.258 1 92.62 84 GLN B CA 1
ATOM 1505 C C . GLN B 1 84 ? -9.805 6.285 7.531 1 92.62 84 GLN B C 1
ATOM 1507 O O . GLN B 1 84 ? -10.484 7.273 7.82 1 92.62 84 GLN B O 1
ATOM 1512 N N . LEU B 1 85 ? -8.906 6.355 6.613 1 96.75 85 LEU B N 1
ATOM 1513 C CA . LEU B 1 85 ? -8.469 7.648 6.105 1 96.75 85 LEU B CA 1
ATOM 1514 C C . LEU B 1 85 ? -8.234 7.59 4.602 1 96.75 85 LEU B C 1
ATOM 1516 O O . LEU B 1 85 ? -7.734 6.586 4.082 1 96.75 85 LEU B O 1
ATOM 1520 N N . VAL B 1 86 ? -8.609 8.68 3.959 1 97.88 86 VAL B N 1
ATOM 1521 C CA . VAL B 1 86 ? -8.281 8.891 2.555 1 97.88 86 VAL B CA 1
ATOM 1522 C C . VAL B 1 86 ? -7.664 10.273 2.373 1 97.88 86 VAL B C 1
ATOM 1524 O O . VAL B 1 86 ? -8.195 11.266 2.877 1 97.88 86 VAL B O 1
ATOM 1527 N N . TRP B 1 87 ? -6.535 10.367 1.672 1 98.69 87 TRP B N 1
ATOM 1528 C CA . TRP B 1 87 ? -5.973 11.609 1.158 1 98.69 87 TRP B CA 1
ATOM 1529 C C . TRP B 1 87 ? -6.223 11.742 -0.341 1 98.69 87 TRP B C 1
ATOM 1531 O O . TRP B 1 87 ? -5.734 10.93 -1.13 1 98.69 87 TRP B O 1
ATOM 1541 N N . TRP B 1 88 ? -7.051 12.758 -0.719 1 98.56 88 TRP B N 1
ATOM 1542 C CA . TRP B 1 88 ? -7.262 13.109 -2.117 1 98.56 88 TRP B CA 1
ATOM 1543 C C . TRP B 1 88 ? -6.348 14.258 -2.529 1 98.56 88 TRP B C 1
ATOM 1545 O O . TRP B 1 88 ? -6.266 15.281 -1.837 1 98.56 88 TRP B O 1
ATOM 1555 N N . ASN B 1 89 ? -5.664 14.055 -3.648 1 98.62 89 ASN B N 1
ATOM 1556 C CA . ASN B 1 89 ? -4.742 15.078 -4.129 1 98.62 89 ASN B CA 1
ATOM 1557 C C . ASN B 1 89 ? -4.969 15.391 -5.602 1 98.62 89 ASN B C 1
ATOM 1559 O O . ASN B 1 89 ? -5.102 14.484 -6.422 1 98.62 89 ASN B O 1
ATOM 1563 N N . LYS B 1 90 ? -5.117 16.578 -5.996 1 97.62 90 LYS B N 1
ATOM 1564 C CA . LYS B 1 90 ? -5.152 17.078 -7.371 1 97.62 90 LYS B CA 1
ATOM 1565 C C . LYS B 1 90 ? -4.371 18.375 -7.512 1 97.62 90 LYS B C 1
ATOM 1567 O O . LYS B 1 90 ? -4.738 19.391 -6.918 1 97.62 90 LYS B O 1
ATOM 1572 N N . GLY B 1 91 ? -3.299 18.281 -8.398 1 96.62 91 GLY B N 1
ATOM 1573 C CA . GLY B 1 91 ? -2.432 19.438 -8.477 1 96.62 91 GLY B CA 1
ATOM 1574 C C . GLY B 1 91 ? -1.828 19.828 -7.145 1 96.62 91 GLY B C 1
ATOM 1575 O O . GLY B 1 91 ? -1.223 19 -6.461 1 96.62 91 GLY B O 1
ATOM 1576 N N . ASP B 1 92 ? -1.985 21.172 -6.734 1 98 92 ASP B N 1
ATOM 1577 C CA . ASP B 1 92 ? -1.422 21.672 -5.48 1 98 92 ASP B CA 1
ATOM 1578 C C . ASP B 1 92 ? -2.453 21.609 -4.355 1 98 92 ASP B C 1
ATOM 1580 O O . ASP B 1 92 ? -2.254 22.203 -3.293 1 98 92 ASP B O 1
ATOM 1584 N N . GLY B 1 93 ? -3.549 20.922 -4.535 1 98.56 93 GLY B N 1
ATOM 1585 C CA . GLY B 1 93 ? -4.617 20.859 -3.551 1 98.56 93 GLY B CA 1
ATOM 1586 C C . GLY B 1 93 ? -4.98 19.438 -3.146 1 98.56 93 GLY B C 1
ATOM 1587 O O . GLY B 1 93 ? -4.465 18.469 -3.715 1 98.56 93 GLY B O 1
ATOM 1588 N N . GLY B 1 94 ? -5.816 19.422 -2.074 1 98.62 94 GLY B N 1
ATOM 1589 C CA . GLY B 1 94 ? -6.316 18.125 -1.612 1 98.62 94 GLY B CA 1
ATOM 1590 C C . GLY B 1 94 ? -7.301 18.25 -0.463 1 98.62 94 GLY B C 1
ATOM 1591 O O . GLY B 1 94 ? -7.637 19.359 -0.04 1 98.62 94 GLY B O 1
ATOM 1592 N N . PHE B 1 95 ? -7.73 17.141 0.002 1 98.69 95 PHE B N 1
ATOM 1593 C CA . PHE B 1 95 ? -8.562 17.062 1.197 1 98.69 95 PHE B CA 1
ATOM 1594 C C . PHE B 1 95 ? -8.5 15.664 1.812 1 98.69 95 PHE B C 1
ATOM 1596 O O . PHE B 1 95 ? -8.062 14.711 1.163 1 98.69 95 PHE B O 1
ATOM 1603 N N . VAL B 1 96 ? -8.922 15.594 3.059 1 98.44 96 VAL B N 1
ATOM 1604 C CA . VAL B 1 96 ? -8.883 14.344 3.814 1 98.44 96 VAL B CA 1
ATOM 1605 C C . VAL B 1 96 ? -10.305 13.875 4.121 1 98.44 96 VAL B C 1
ATOM 1607 O O . VAL B 1 96 ? -11.133 14.664 4.586 1 98.44 96 VAL B O 1
ATOM 1610 N N . GLU B 1 97 ? -10.555 12.633 3.799 1 98.19 97 GLU B N 1
ATOM 1611 C CA . GLU B 1 97 ? -11.766 11.969 4.262 1 98.19 97 GLU B CA 1
ATOM 1612 C C . GLU B 1 97 ? -11.461 10.969 5.371 1 98.19 97 GLU B C 1
ATOM 1614 O O . GLU B 1 97 ? -10.406 10.336 5.371 1 98.19 97 GLU B O 1
ATOM 1619 N N . GLN B 1 98 ? -12.43 10.836 6.262 1 97.06 98 GLN B N 1
ATOM 1620 C CA . GLN B 1 98 ? -12.305 9.875 7.355 1 97.06 98 GLN B CA 1
ATOM 1621 C C . GLN B 1 98 ? -13.609 9.109 7.574 1 97.06 98 GLN B C 1
ATOM 1623 O O . GLN B 1 98 ? -14.695 9.695 7.492 1 97.06 98 GLN B O 1
ATOM 1628 N N . LEU B 1 99 ? -13.398 7.805 7.836 1 94.94 99 LEU B N 1
ATOM 1629 C CA . LEU B 1 99 ? -14.539 6.988 8.242 1 94.94 99 LEU B CA 1
ATOM 1630 C C . LEU B 1 99 ? -14.914 7.27 9.695 1 94.94 99 LEU B C 1
ATOM 1632 O O . LEU B 1 99 ? -14.078 7.145 10.594 1 94.94 99 LEU B O 1
ATOM 1636 N N . ASP B 1 100 ? -16.156 7.66 9.945 1 91.25 100 ASP B N 1
ATOM 1637 C CA . ASP B 1 100 ? -16.547 7.965 11.32 1 91.25 100 ASP B CA 1
ATOM 1638 C C . ASP B 1 100 ? -17.047 6.711 12.039 1 91.25 100 ASP B C 1
ATOM 1640 O O . ASP B 1 100 ? -17 5.613 11.484 1 91.25 100 ASP B O 1
ATOM 1644 N N . ASP B 1 101 ? -17.438 6.852 13.297 1 90.19 101 ASP B N 1
ATOM 1645 C CA . ASP B 1 101 ? -17.812 5.73 14.148 1 90.19 101 ASP B CA 1
ATOM 1646 C C . ASP B 1 101 ? -19.078 5.047 13.625 1 90.19 101 ASP B C 1
ATOM 1648 O O . ASP B 1 101 ? -19.344 3.887 13.945 1 90.19 101 ASP B O 1
ATOM 1652 N N . ASP B 1 102 ? -19.859 5.719 12.812 1 92.81 102 ASP B N 1
ATOM 1653 C CA . ASP B 1 102 ? -21.094 5.18 12.258 1 92.81 102 ASP B CA 1
ATOM 1654 C C . ASP B 1 102 ? -20.844 4.492 10.914 1 92.81 102 ASP B C 1
ATOM 1656 O O . ASP B 1 102 ? -21.781 3.994 10.281 1 92.81 102 ASP B O 1
ATOM 1660 N N . GLY B 1 103 ? -19.641 4.547 10.477 1 90.81 103 GLY B N 1
ATOM 1661 C CA . GLY B 1 103 ? -19.281 3.898 9.227 1 90.81 103 GLY B CA 1
ATOM 1662 C C . GLY B 1 103 ? -19.547 4.773 8.008 1 90.81 103 GLY B C 1
ATOM 1663 O O . GLY B 1 103 ? -19.766 4.266 6.906 1 90.81 103 GLY B O 1
ATOM 1664 N N . GLU B 1 104 ? -19.672 6.078 8.273 1 94.19 104 GLU B N 1
ATOM 1665 C CA . GLU B 1 104 ? -19.875 7.023 7.176 1 94.19 104 GLU B CA 1
ATOM 1666 C C . GLU B 1 104 ? -18.609 7.844 6.906 1 94.19 104 GLU B C 1
ATOM 1668 O O . GLU B 1 104 ? -17.938 8.289 7.84 1 94.19 104 GLU B O 1
ATOM 1673 N N . TRP B 1 105 ? -18.359 7.953 5.621 1 94.25 105 TRP B N 1
ATOM 1674 C CA . TRP B 1 105 ? -17.219 8.781 5.234 1 94.25 105 TRP B CA 1
ATOM 1675 C C . TRP B 1 105 ? -17.578 10.266 5.32 1 94.25 105 TRP B C 1
ATOM 1677 O O . TRP B 1 105 ? -18.641 10.688 4.859 1 94.25 105 TRP B O 1
ATOM 1687 N N . GLN B 1 106 ? -16.688 11.016 5.992 1 96.94 106 GLN B N 1
ATOM 1688 C CA . GLN B 1 106 ? -16.844 12.461 6.129 1 96.94 106 GLN B CA 1
ATOM 1689 C C . GLN B 1 106 ? -15.555 13.188 5.738 1 96.94 106 GLN B C 1
ATOM 1691 O O . GLN B 1 106 ? -14.453 12.648 5.875 1 96.94 106 GLN B O 1
ATOM 1696 N N . ILE B 1 107 ? -15.781 14.43 5.285 1 97.69 107 ILE B N 1
ATOM 1697 C CA . ILE B 1 107 ? -14.609 15.273 5.039 1 97.69 107 ILE B CA 1
ATOM 1698 C C . ILE B 1 107 ? -14.055 15.773 6.367 1 97.69 107 ILE B C 1
ATOM 1700 O O . ILE B 1 107 ? -14.758 16.453 7.129 1 97.69 107 ILE B O 1
ATOM 1704 N N . LEU B 1 108 ? -12.844 15.414 6.633 1 97.44 108 LEU B N 1
ATOM 1705 C CA . LEU B 1 108 ? -12.18 15.82 7.867 1 97.44 108 LEU B CA 1
ATOM 1706 C C . LEU B 1 108 ? -11.461 17.156 7.688 1 97.44 108 LEU B C 1
ATOM 1708 O O . LEU B 1 108 ? -11.555 18.031 8.539 1 97.44 108 LEU B O 1
ATOM 1712 N N . LEU B 1 109 ? -10.672 17.281 6.648 1 98.25 109 LEU B N 1
ATOM 1713 C CA . LEU B 1 109 ? -9.961 18.5 6.25 1 98.25 109 LEU B CA 1
ATOM 1714 C C . LEU B 1 109 ? -10.258 18.844 4.793 1 98.25 109 LEU B C 1
ATOM 1716 O O . LEU B 1 109 ? -10.125 18 3.91 1 98.25 109 LEU B O 1
ATOM 1720 N N . ASP B 1 110 ? -10.656 20.078 4.605 1 98.44 110 ASP B N 1
ATOM 1721 C CA . ASP B 1 110 ? -11.086 20.484 3.268 1 98.44 110 ASP B CA 1
ATOM 1722 C C . ASP B 1 110 ? -10.258 21.656 2.754 1 98.44 110 ASP B C 1
ATOM 1724 O O . ASP B 1 110 ? -9.594 22.344 3.533 1 98.44 110 ASP B O 1
ATOM 1728 N N . ASN B 1 111 ? -10.25 21.781 1.434 1 98.69 111 ASN B N 1
ATOM 1729 C CA . ASN B 1 111 ? -9.633 22.922 0.76 1 98.69 111 ASN B CA 1
ATOM 1730 C C . ASN B 1 111 ? -8.172 23.078 1.152 1 98.69 111 ASN B C 1
ATOM 1732 O O . ASN B 1 111 ? -7.719 24.172 1.456 1 98.69 111 ASN B O 1
ATOM 1736 N N . CYS B 1 112 ? -7.527 22.031 1.152 1 98.81 112 CYS B N 1
ATOM 1737 C CA . CYS B 1 112 ? -6.102 22.047 1.452 1 98.81 112 CYS B CA 1
ATOM 1738 C C . CYS B 1 112 ? -5.297 22.516 0.245 1 98.81 112 CYS B C 1
ATOM 1740 O O . CYS B 1 112 ? -5.496 22.016 -0.867 1 98.81 112 CYS B O 1
ATOM 1742 N N . ARG B 1 113 ? -4.402 23.484 0.451 1 98.75 113 ARG B N 1
ATOM 1743 C CA . ARG B 1 113 ? -3.539 24.016 -0.6 1 98.75 113 ARG B CA 1
ATOM 1744 C C . ARG B 1 113 ? -2.082 24.047 -0.151 1 98.75 113 ARG B C 1
ATOM 1746 O O . ARG B 1 113 ? -1.787 24.422 0.987 1 98.75 113 ARG B O 1
ATOM 1753 N N . GLN B 1 114 ? -1.271 23.625 -1.153 1 98.12 114 GLN B N 1
ATOM 1754 C CA . GLN B 1 114 ? 0.155 23.609 -0.848 1 98.12 114 GLN B CA 1
ATOM 1755 C C . GLN B 1 114 ? 0.654 25.016 -0.518 1 98.12 114 GLN B C 1
ATOM 1757 O O . GLN B 1 114 ? 0.303 25.984 -1.199 1 98.12 114 GLN B O 1
ATOM 1762 N N . GLU B 1 115 ? 1.438 25.078 0.538 1 89.94 115 GLU B N 1
ATOM 1763 C CA . GLU B 1 115 ? 2.02 26.359 0.937 1 89.94 115 GLU B CA 1
ATOM 1764 C C . GLU B 1 115 ? 3.178 26.734 0.022 1 89.94 115 GLU B C 1
ATOM 1766 O O . GLU B 1 115 ? 3.861 25.875 -0.523 1 89.94 115 GLU B O 1
#